Protein AF-A0A7G2CH10-F1 (afdb_monomer_lite)

Secondary structure (DSSP, 8-state):
--HHHHHHHHHHHHHHHHHHHHHHHHHHHHHHH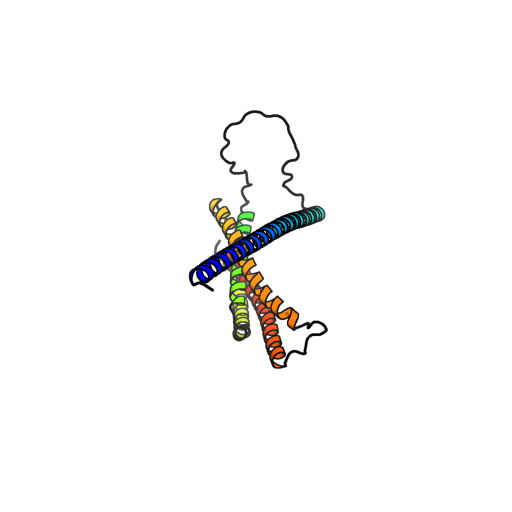HHHHHHHHHHHHHHHHHHHHHHHHHHHHHHHHHHTT---S-----------------------PPPPPHHHHHHHHHHHHHHHHHHHHHHHHHH--TTTHHHHHHHHHHHHHHHHHHHTT--PPPPPPPPHHHHHHHHHHHHHHHHHHHHHHHHHHHHHHHHHHHHS--TTPPPPPHHHHHHHHHHHHHHHHHHHHHHHHHHHHHHHHHHHHHH--

Foldseek 3Di:
DDPVVVVVVVVVVVVVVVVVVVVVVVVVVVVVVVVVVVVVVVVVVVVVVVVVVVVVVVVVVVVVCVVVVNDPPPPPDDDPPPDDDDDDDDDDDPPPDPDDDLVVLQVLVVLLLLLQLLLVLLVVLLPDDLVCLVVLLVVLLVLLVVLLVVLVVFDFDDGDGDDPVSSVVSVVSSVVSNVSSVVSVVVLVVLVVVLVCVVPPDPPDDDDDPVRVVVSVSSVVSNVSSVSSSVSSSSSSVSVVSVVRRVPD

Structure (mmCIF, N/CA/C/O backbone):
data_AF-A0A7G2CH10-F1
#
_entry.id   AF-A0A7G2CH10-F1
#
loop_
_atom_site.group_PDB
_atom_site.id
_atom_site.type_symbol
_atom_site.label_atom_id
_atom_site.label_alt_id
_atom_site.label_comp_id
_atom_site.label_asym_id
_atom_site.label_entity_id
_atom_site.label_seq_id
_atom_site.pdbx_PDB_ins_code
_atom_site.Cartn_x
_atom_site.Cartn_y
_atom_site.Cartn_z
_atom_site.occupancy
_atom_site.B_iso_or_equiv
_atom_site.auth_seq_id
_atom_site.auth_comp_id
_atom_site.auth_asym_id
_atom_site.auth_atom_id
_atom_site.pdbx_PDB_model_num
ATOM 1 N N . MET A 1 1 ? 53.545 14.822 -62.549 1.00 56.66 1 MET A N 1
ATOM 2 C CA . MET A 1 1 ? 52.822 15.841 -61.756 1.00 56.66 1 MET A CA 1
ATOM 3 C C . MET A 1 1 ? 53.816 16.546 -60.854 1.00 56.66 1 MET A C 1
ATOM 5 O O . MET A 1 1 ? 54.602 15.843 -60.222 1.00 56.66 1 MET A O 1
ATOM 9 N N . SER A 1 2 ? 53.825 17.882 -60.833 1.00 77.06 2 SER A N 1
ATOM 10 C CA . SER A 1 2 ? 54.703 18.638 -59.933 1.00 77.06 2 SER A CA 1
ATOM 11 C C . SER A 1 2 ? 54.260 18.452 -58.470 1.00 77.06 2 SER A C 1
ATOM 13 O O . SER A 1 2 ? 53.087 18.160 -58.224 1.00 77.06 2 SER A O 1
ATOM 15 N N . PRO A 1 3 ? 55.171 18.591 -57.492 1.00 79.19 3 PRO A N 1
ATOM 16 C CA . PRO A 1 3 ? 54.826 18.551 -56.069 1.00 79.19 3 PRO A CA 1
ATOM 17 C C . PRO A 1 3 ? 53.741 19.569 -55.686 1.00 79.19 3 PRO A C 1
ATOM 19 O O . PRO A 1 3 ? 52.855 19.249 -54.901 1.00 79.19 3 PRO A O 1
ATOM 22 N N . GLU A 1 4 ? 53.753 20.747 -56.312 1.00 79.81 4 GLU A N 1
ATOM 23 C CA . GLU A 1 4 ? 52.749 21.802 -56.115 1.00 79.81 4 GLU A CA 1
ATOM 24 C C . GLU A 1 4 ? 51.352 21.377 -56.590 1.00 79.81 4 GLU A C 1
ATOM 26 O O . GLU A 1 4 ? 50.368 21.611 -55.895 1.00 79.81 4 GLU A O 1
ATOM 31 N N . ALA A 1 5 ? 51.254 20.668 -57.720 1.00 81.38 5 ALA A N 1
ATOM 32 C CA . ALA A 1 5 ? 49.976 20.153 -58.214 1.00 81.38 5 ALA A CA 1
ATOM 33 C C . ALA A 1 5 ? 49.381 19.069 -57.295 1.00 81.38 5 ALA A C 1
ATOM 35 O O . ALA A 1 5 ? 48.164 18.962 -57.176 1.00 81.38 5 ALA A O 1
ATOM 36 N N . LYS A 1 6 ? 50.232 18.282 -56.621 1.00 83.06 6 LYS A N 1
ATOM 37 C CA . LYS A 1 6 ? 49.787 17.291 -55.627 1.00 83.06 6 LYS A CA 1
ATOM 38 C C . LYS A 1 6 ? 49.305 17.950 -54.334 1.00 83.06 6 LYS A C 1
ATOM 40 O O . LYS A 1 6 ? 48.353 17.461 -53.739 1.00 83.06 6 LYS A O 1
ATOM 45 N N . LEU A 1 7 ? 49.947 19.042 -53.912 1.00 84.44 7 LEU A N 1
ATOM 46 C CA . LEU A 1 7 ? 49.533 19.798 -52.729 1.00 84.44 7 LEU A CA 1
ATOM 47 C C . LEU A 1 7 ? 48.167 20.464 -52.956 1.00 84.44 7 LEU A C 1
ATOM 49 O O . LEU A 1 7 ? 47.277 20.324 -52.127 1.00 84.44 7 LEU A O 1
ATOM 53 N N . ALA A 1 8 ? 47.978 21.087 -54.124 1.00 84.94 8 ALA A N 1
ATOM 54 C CA . ALA A 1 8 ? 46.711 21.706 -54.505 1.00 84.94 8 ALA A CA 1
ATOM 55 C C . ALA A 1 8 ? 45.560 20.686 -54.607 1.00 84.94 8 ALA A C 1
ATOM 57 O O . ALA A 1 8 ? 44.456 20.962 -54.147 1.00 84.94 8 ALA A O 1
ATOM 58 N N . GLN A 1 9 ? 45.816 19.485 -55.146 1.00 83.44 9 GLN A N 1
ATOM 59 C CA . GLN A 1 9 ? 44.820 18.403 -55.156 1.00 83.44 9 GLN A CA 1
ATOM 60 C C . GLN A 1 9 ? 44.454 17.932 -53.745 1.00 83.44 9 GLN A C 1
ATOM 62 O O . GLN A 1 9 ? 43.279 17.724 -53.462 1.00 83.44 9 GLN A O 1
ATOM 67 N N . LEU A 1 10 ? 45.439 17.795 -52.852 1.00 86.31 10 LEU A N 1
ATOM 68 C CA . LEU A 1 10 ? 45.193 17.376 -51.473 1.00 86.31 10 LEU A CA 1
ATOM 69 C C . LEU A 1 10 ? 44.378 18.425 -50.699 1.00 86.31 10 LEU A C 1
ATOM 71 O O . LEU A 1 10 ? 43.488 18.072 -49.931 1.00 86.31 10 LEU A O 1
ATOM 75 N N . GLU A 1 11 ? 44.658 19.714 -50.904 1.00 87.25 11 GLU A N 1
ATOM 76 C CA . GLU A 1 11 ? 43.888 20.810 -50.307 1.00 87.25 11 GLU A CA 1
ATOM 77 C C . GLU A 1 11 ? 42.445 20.842 -50.826 1.00 87.25 11 GLU A C 1
ATOM 79 O O . GLU A 1 11 ? 41.513 21.006 -50.036 1.00 87.25 11 GLU A O 1
ATOM 84 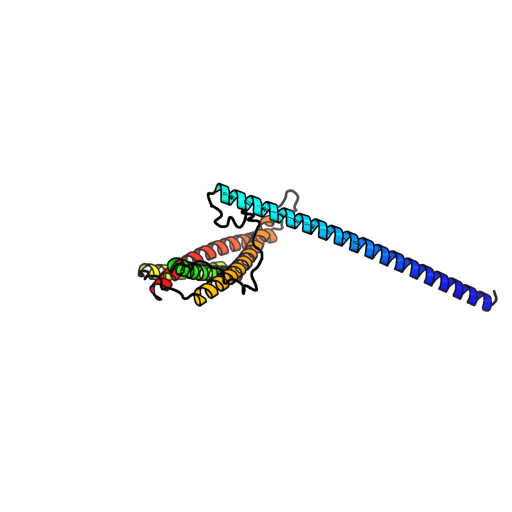N N . GLU A 1 12 ? 42.241 20.617 -52.126 1.00 85.25 12 GLU A N 1
ATOM 85 C CA . GLU A 1 12 ? 40.910 20.548 -52.732 1.00 85.25 12 GLU A CA 1
ATOM 86 C C . GLU A 1 12 ? 40.107 19.332 -52.230 1.00 85.25 12 GLU A C 1
ATOM 88 O O . GLU A 1 12 ? 38.927 19.457 -51.893 1.00 85.25 12 GLU A O 1
ATOM 93 N N . GLU A 1 13 ? 40.737 18.160 -52.108 1.00 83.62 13 GLU A N 1
ATOM 94 C CA . GLU A 1 13 ? 40.111 16.964 -51.527 1.00 83.62 13 GLU A CA 1
ATOM 95 C C . GLU A 1 13 ? 39.733 17.174 -50.056 1.00 83.62 13 GLU A C 1
ATOM 97 O O . GLU A 1 13 ? 38.642 16.783 -49.633 1.00 83.62 13 GLU A O 1
ATOM 102 N N . ASN A 1 14 ? 40.585 17.849 -49.283 1.00 87.88 14 ASN A N 1
ATOM 103 C CA . ASN A 1 14 ? 40.332 18.123 -47.870 1.00 87.88 14 ASN A CA 1
ATOM 104 C C . ASN A 1 14 ? 39.194 19.145 -47.678 1.00 87.88 14 ASN A C 1
ATOM 106 O O . ASN A 1 14 ? 38.345 18.982 -46.800 1.00 87.88 14 ASN A O 1
ATOM 110 N N . GLN A 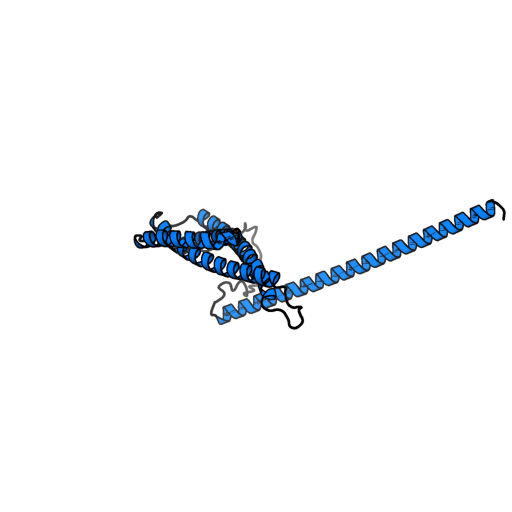1 15 ? 39.103 20.158 -48.549 1.00 87.44 15 GLN A N 1
ATOM 111 C CA . GLN A 1 15 ? 37.972 21.094 -48.563 1.00 87.44 15 GLN A CA 1
ATOM 112 C C . GLN A 1 15 ? 36.652 20.393 -48.905 1.00 87.44 15 GLN A C 1
ATOM 114 O O . GLN A 1 15 ? 35.648 20.616 -48.226 1.00 87.44 15 GLN A O 1
ATOM 119 N N . ARG A 1 16 ? 36.653 19.490 -49.894 1.00 87.38 16 ARG A N 1
ATOM 120 C CA . ARG A 1 16 ? 35.466 18.691 -50.242 1.00 87.38 16 ARG A CA 1
ATOM 121 C C . ARG A 1 16 ? 35.056 17.748 -49.109 1.00 87.38 16 ARG A C 1
ATOM 123 O O . ARG A 1 16 ? 33.865 17.612 -48.836 1.00 87.38 16 ARG A O 1
ATOM 130 N N . ALA A 1 17 ? 36.016 17.133 -48.416 1.00 86.94 17 ALA A N 1
ATOM 131 C CA . ALA A 1 17 ? 35.741 16.277 -47.262 1.00 86.94 17 ALA A CA 1
ATOM 132 C C . ALA A 1 17 ? 35.115 17.063 -46.095 1.00 86.94 17 ALA A C 1
ATOM 134 O O . ALA A 1 17 ? 34.132 16.613 -45.505 1.00 86.94 17 ALA A O 1
ATOM 135 N N . LEU A 1 18 ? 35.626 18.264 -45.804 1.00 88.31 18 LEU A N 1
ATOM 136 C CA . LEU A 1 18 ? 35.064 19.158 -44.788 1.00 88.31 18 LEU A CA 1
ATOM 137 C C . LEU A 1 18 ? 33.653 19.643 -45.147 1.00 88.31 18 LEU A C 1
ATOM 139 O O . LEU A 1 18 ? 32.783 19.692 -44.277 1.00 88.31 18 LEU A O 1
ATOM 143 N N . GLU A 1 19 ? 33.397 19.972 -46.416 1.00 88.31 19 GLU A N 1
ATOM 144 C CA . GLU A 1 19 ? 32.066 20.384 -46.873 1.00 88.31 19 GLU A CA 1
ATOM 145 C C . GLU A 1 19 ? 31.047 19.239 -46.762 1.00 88.31 19 GLU A C 1
ATOM 147 O O . GLU A 1 19 ? 29.930 19.447 -46.282 1.00 88.31 19 GLU A O 1
ATOM 152 N N . MET A 1 20 ? 31.441 18.015 -47.128 1.00 85.12 20 MET A N 1
ATOM 153 C CA . MET A 1 20 ? 30.599 16.823 -46.982 1.00 85.12 20 MET A CA 1
ATOM 154 C C . MET A 1 20 ? 30.312 16.499 -45.512 1.00 85.12 20 MET A C 1
ATOM 156 O O . MET A 1 20 ? 29.163 16.231 -45.163 1.00 85.12 20 MET A O 1
ATOM 160 N N . ALA A 1 21 ? 31.314 16.596 -44.633 1.00 88.38 21 ALA A N 1
ATOM 161 C CA . ALA A 1 21 ? 31.130 16.402 -43.195 1.00 88.38 21 ALA A CA 1
ATOM 162 C C . ALA A 1 21 ? 30.182 17.450 -42.590 1.00 88.38 21 ALA A C 1
ATOM 164 O O . ALA A 1 21 ? 29.324 17.121 -41.771 1.00 88.38 21 ALA A O 1
ATOM 165 N N . ARG A 1 22 ? 30.285 18.709 -43.034 1.00 89.69 22 ARG A N 1
ATOM 166 C CA . ARG A 1 22 ? 29.392 19.786 -42.590 1.00 89.69 22 ARG A CA 1
ATOM 167 C C . ARG A 1 22 ? 27.952 19.567 -43.054 1.00 89.69 22 ARG A C 1
ATOM 169 O O . ARG A 1 22 ? 27.038 19.756 -42.258 1.00 89.69 22 ARG A O 1
ATOM 176 N N . ARG A 1 23 ? 27.746 19.133 -44.303 1.00 87.62 23 ARG A N 1
ATOM 177 C CA . ARG A 1 23 ? 26.409 18.784 -44.815 1.00 87.62 23 ARG A CA 1
ATOM 178 C C . ARG A 1 23 ? 25.799 17.599 -44.077 1.00 87.62 23 ARG A C 1
ATOM 180 O O . ARG A 1 23 ? 24.603 17.617 -43.812 1.00 87.62 23 ARG A O 1
ATOM 187 N N . GLN A 1 24 ? 26.604 16.597 -43.726 1.00 84.94 24 GLN A N 1
ATOM 188 C CA . GLN A 1 24 ? 26.116 15.446 -42.970 1.00 84.94 24 GLN A CA 1
ATOM 189 C C . GLN A 1 24 ? 25.647 15.857 -41.569 1.00 84.94 24 GLN A C 1
ATOM 191 O O . GLN A 1 24 ? 24.540 15.507 -41.176 1.00 84.94 24 GLN A O 1
ATOM 196 N N . LEU A 1 25 ? 26.431 16.675 -40.859 1.00 90.06 25 LEU A N 1
ATOM 197 C CA . LEU A 1 25 ? 26.040 17.196 -39.545 1.00 90.06 25 LEU A CA 1
ATOM 198 C C . LEU A 1 25 ? 24.756 18.034 -39.600 1.00 90.06 25 LEU A C 1
ATOM 200 O O . LEU A 1 25 ? 23.918 17.926 -38.710 1.00 90.06 25 LEU A O 1
ATOM 204 N N . GLU A 1 26 ? 24.581 18.848 -40.643 1.00 89.75 26 GLU A N 1
ATOM 205 C CA . GLU A 1 26 ? 23.372 19.660 -40.817 1.00 89.75 26 GLU A CA 1
ATOM 206 C C . GLU A 1 26 ? 22.125 18.797 -41.077 1.00 89.75 26 GLU A C 1
ATOM 208 O O . GLU A 1 26 ? 21.046 19.090 -40.557 1.00 89.75 26 GLU A O 1
ATOM 213 N N . LEU A 1 27 ? 22.264 17.705 -41.837 1.00 89.19 27 LEU A N 1
ATOM 214 C CA . LEU A 1 27 ? 21.183 16.740 -42.054 1.00 89.19 27 LEU A CA 1
ATOM 215 C C . LEU A 1 27 ? 20.828 15.987 -40.770 1.00 89.19 27 LEU A C 1
ATOM 217 O O . LEU A 1 27 ? 19.644 15.856 -40.458 1.00 89.19 27 LEU A O 1
ATOM 221 N N . ASP A 1 28 ? 21.828 15.553 -40.007 1.00 83.88 28 ASP A N 1
ATOM 222 C CA . ASP A 1 28 ? 21.618 14.849 -38.742 1.00 83.88 28 ASP A CA 1
ATOM 223 C C . ASP A 1 28 ? 20.953 15.770 -37.701 1.00 83.88 28 ASP A C 1
ATOM 225 O O . ASP A 1 28 ? 20.018 15.364 -37.010 1.00 83.88 28 ASP A O 1
ATOM 229 N N . GLU A 1 29 ? 21.359 17.044 -37.630 1.00 89.62 29 GLU A N 1
ATOM 230 C CA . GLU A 1 29 ? 20.724 18.034 -36.752 1.00 89.62 29 GLU A CA 1
ATOM 231 C C . GLU A 1 29 ? 19.270 18.311 -37.166 1.00 89.62 29 GLU A C 1
ATOM 233 O O . GLU A 1 29 ? 18.393 18.455 -36.311 1.00 89.62 29 GLU A O 1
ATOM 238 N N . LYS A 1 30 ? 18.989 18.350 -38.474 1.00 91.00 30 LYS A N 1
ATOM 239 C CA . LYS A 1 30 ? 17.630 18.535 -38.992 1.00 91.00 30 LYS A CA 1
ATOM 240 C C . LYS A 1 30 ? 16.729 17.339 -38.675 1.00 91.00 30 LYS A C 1
ATOM 242 O O . LYS A 1 30 ? 15.603 17.547 -38.231 1.00 91.00 30 LYS A O 1
ATOM 247 N N . MET A 1 31 ? 17.237 16.117 -38.833 1.00 85.94 31 MET A N 1
ATOM 248 C CA . MET A 1 31 ? 16.522 14.891 -38.462 1.00 85.94 31 MET A CA 1
ATOM 249 C C . MET A 1 31 ? 16.220 14.847 -36.963 1.00 85.94 31 MET A C 1
ATOM 251 O O . MET A 1 31 ? 15.105 14.506 -36.574 1.00 85.94 31 MET A O 1
ATOM 255 N N . ARG A 1 32 ? 17.176 15.262 -36.120 1.00 87.81 32 ARG A N 1
ATOM 256 C CA . ARG A 1 32 ? 16.978 15.303 -34.667 1.00 87.81 32 ARG A CA 1
ATOM 257 C C . ARG A 1 32 ? 15.888 16.296 -34.259 1.00 87.81 32 ARG A C 1
ATOM 259 O O . ARG A 1 32 ? 15.060 15.973 -33.417 1.00 87.81 32 ARG A O 1
ATOM 266 N N . LYS A 1 33 ? 15.857 17.482 -34.877 1.00 89.69 33 LYS A N 1
ATOM 267 C CA . LYS A 1 33 ? 14.812 18.491 -34.624 1.00 89.69 33 LYS A CA 1
ATOM 268 C C . LYS A 1 33 ? 13.429 18.008 -35.061 1.00 89.69 33 LYS A C 1
ATOM 270 O O . LYS A 1 33 ? 12.467 18.181 -34.324 1.00 89.69 33 LYS A O 1
ATOM 275 N N . GLU A 1 34 ? 13.333 17.370 -36.225 1.00 86.75 34 GLU A N 1
ATOM 276 C CA . GLU A 1 34 ? 12.065 16.817 -36.718 1.00 86.75 34 GLU A CA 1
ATOM 277 C C . GLU A 1 34 ? 11.541 15.681 -35.816 1.00 86.75 34 GLU A C 1
ATOM 279 O O . GLU A 1 34 ? 10.336 15.564 -35.580 1.00 86.75 34 GLU A O 1
ATOM 284 N N . GLU A 1 35 ? 12.439 14.865 -35.258 1.00 84.31 35 GLU A N 1
ATOM 285 C CA . GLU A 1 35 ? 12.089 13.825 -34.289 1.00 84.31 35 GLU A CA 1
ATOM 286 C C . GLU A 1 35 ? 11.632 14.410 -32.941 1.00 84.31 35 GLU A C 1
ATOM 288 O O . GLU A 1 35 ? 10.594 13.989 -32.423 1.00 84.31 35 GLU A O 1
ATOM 293 N N . GLU A 1 36 ? 12.335 15.424 -32.422 1.00 85.25 36 GLU A N 1
ATOM 294 C CA . GLU A 1 36 ? 11.962 16.153 -31.200 1.00 85.25 36 GLU A CA 1
ATOM 295 C C . GLU A 1 36 ? 10.561 16.795 -31.336 1.00 85.25 36 GLU A C 1
ATOM 297 O O . GLU A 1 36 ? 9.706 16.610 -30.466 1.00 85.25 36 GLU A O 1
ATOM 302 N N . GLU A 1 37 ? 10.263 17.461 -32.459 1.00 88.00 37 GLU A N 1
ATOM 303 C CA . GLU A 1 37 ? 8.941 18.058 -32.727 1.00 88.00 37 GLU A CA 1
ATOM 304 C C . GLU A 1 37 ? 7.826 17.001 -32.805 1.00 88.00 37 GLU A C 1
ATOM 306 O O . GLU A 1 37 ? 6.716 17.183 -32.285 1.00 88.00 37 GLU A O 1
ATOM 311 N N . LYS A 1 38 ? 8.110 15.855 -33.430 1.00 87.19 38 LYS A N 1
ATOM 312 C CA . LYS A 1 38 ? 7.156 14.745 -33.533 1.00 87.19 38 LYS A CA 1
ATOM 313 C C . LYS A 1 38 ? 6.878 14.109 -32.172 1.00 87.19 38 LYS A C 1
ATOM 315 O O . LYS A 1 38 ? 5.738 13.706 -31.910 1.00 87.19 38 LYS A O 1
ATOM 320 N N . GLU A 1 39 ? 7.885 14.016 -31.308 1.00 86.38 39 GLU A N 1
ATOM 321 C CA . GLU A 1 39 ? 7.725 13.520 -29.944 1.00 86.38 39 GLU A CA 1
ATOM 322 C C . GLU A 1 39 ? 6.929 14.505 -29.076 1.00 86.38 39 GLU A C 1
ATOM 324 O O . GLU A 1 39 ? 6.010 14.088 -28.368 1.00 86.38 39 GLU A O 1
ATOM 329 N N . GLU A 1 40 ? 7.185 15.812 -29.182 1.00 87.06 40 GLU A N 1
ATOM 330 C CA . GLU A 1 40 ? 6.400 16.834 -28.479 1.00 87.06 40 GLU A CA 1
ATOM 331 C C . GLU A 1 40 ? 4.925 16.810 -28.887 1.00 87.06 40 GLU A C 1
ATOM 333 O O . GLU A 1 40 ? 4.042 16.831 -28.023 1.00 87.06 40 GLU A O 1
ATOM 338 N N . MET A 1 41 ? 4.635 16.672 -30.183 1.00 82.50 41 MET A N 1
ATOM 339 C CA . MET A 1 41 ? 3.262 16.523 -30.668 1.00 82.50 41 MET A CA 1
ATOM 340 C C . MET A 1 41 ? 2.596 15.264 -30.104 1.00 82.50 41 MET A C 1
ATOM 342 O O . MET A 1 41 ? 1.447 15.324 -29.659 1.00 82.50 41 MET A O 1
ATOM 346 N N . ARG A 1 42 ? 3.307 14.127 -30.051 1.00 85.19 42 ARG A N 1
ATOM 347 C CA . ARG A 1 42 ? 2.793 12.901 -29.413 1.00 85.19 42 ARG A CA 1
ATOM 348 C C . ARG A 1 42 ? 2.493 13.115 -27.933 1.00 85.19 42 ARG A C 1
ATOM 350 O O . ARG A 1 42 ? 1.398 12.764 -27.499 1.00 85.19 42 ARG A O 1
ATOM 357 N N . ARG A 1 43 ? 3.403 13.751 -27.187 1.00 84.94 43 ARG A N 1
ATOM 358 C CA . ARG A 1 43 ? 3.207 14.067 -25.762 1.00 84.94 43 ARG A CA 1
ATOM 359 C C . ARG A 1 43 ? 1.997 14.972 -25.538 1.00 84.94 43 ARG A C 1
ATOM 361 O O . ARG A 1 43 ? 1.233 14.744 -24.605 1.00 84.94 43 ARG A O 1
ATOM 368 N N . GLN A 1 44 ? 1.777 15.972 -26.392 1.00 85.50 44 GLN A N 1
ATOM 369 C CA . GLN A 1 44 ? 0.596 16.839 -26.303 1.00 85.50 44 GLN A CA 1
ATOM 370 C C . GLN A 1 44 ? -0.704 16.072 -26.579 1.00 85.50 44 GLN A C 1
ATOM 372 O O . GLN A 1 44 ? -1.674 16.220 -25.831 1.00 85.50 44 GLN A O 1
ATOM 377 N N . TYR A 1 45 ? -0.732 15.222 -27.609 1.00 83.81 45 TYR A N 1
ATOM 378 C CA . TYR A 1 45 ? -1.896 14.382 -27.903 1.00 83.81 45 TYR A CA 1
ATOM 379 C C . TYR A 1 45 ? -2.197 13.396 -26.772 1.00 83.81 45 TYR A C 1
ATOM 381 O O . TYR A 1 45 ? -3.356 13.255 -26.377 1.00 83.81 45 TYR A O 1
ATOM 389 N N . GLU A 1 46 ? -1.167 12.763 -26.215 1.00 81.44 46 GLU A N 1
ATOM 390 C CA . GLU A 1 46 ? -1.291 11.867 -25.069 1.00 81.44 46 GLU A CA 1
ATOM 391 C C . GLU A 1 46 ? -1.794 12.614 -23.825 1.00 81.44 46 GLU A C 1
ATOM 393 O O . GLU A 1 46 ? -2.718 12.149 -23.160 1.00 81.44 46 GLU A O 1
ATOM 398 N N . ALA A 1 47 ? -1.296 13.827 -23.562 1.00 82.00 47 ALA A N 1
ATOM 399 C CA . ALA A 1 47 ? -1.778 14.666 -22.466 1.00 82.00 47 ALA A CA 1
ATOM 400 C C . ALA A 1 47 ? -3.257 15.061 -22.633 1.00 82.00 47 ALA A C 1
ATOM 402 O O . ALA A 1 47 ? -4.019 15.035 -21.663 1.00 82.00 47 ALA A O 1
ATOM 403 N N . ILE A 1 48 ? -3.696 15.390 -23.854 1.00 83.50 48 ILE A N 1
ATOM 404 C CA . ILE A 1 48 ? -5.105 15.693 -24.150 1.00 83.50 48 ILE A CA 1
ATOM 405 C C . ILE A 1 48 ? -5.978 14.446 -23.967 1.00 83.50 48 ILE A C 1
ATOM 407 O O . ILE A 1 48 ? -7.066 14.543 -23.393 1.00 83.50 48 ILE A O 1
ATOM 411 N N . LEU A 1 49 ? -5.521 13.279 -24.428 1.00 77.88 49 LEU A N 1
ATOM 412 C CA . LEU A 1 49 ? -6.224 12.007 -24.240 1.00 77.88 49 LEU A CA 1
ATOM 413 C C . LEU A 1 49 ? -6.336 11.647 -22.756 1.00 77.88 49 LEU A C 1
ATOM 415 O O . LEU A 1 49 ? -7.432 11.337 -22.296 1.00 77.88 49 LEU A O 1
ATOM 419 N N . ALA A 1 50 ? -5.257 11.793 -21.987 1.00 81.69 50 ALA A N 1
ATOM 420 C CA . ALA A 1 50 ? -5.254 11.567 -20.546 1.00 81.69 50 ALA A CA 1
ATOM 421 C C . ALA A 1 50 ? -6.202 12.529 -19.806 1.00 81.69 50 ALA A C 1
ATOM 423 O O . ALA A 1 50 ? -6.942 12.114 -18.915 1.00 81.69 50 ALA A O 1
ATOM 424 N N . GLN A 1 51 ? -6.246 13.810 -20.192 1.00 73.50 51 GLN A N 1
ATOM 425 C CA . GLN A 1 51 ? -7.212 14.764 -19.632 1.00 73.50 51 GLN A CA 1
ATOM 426 C C . GLN A 1 51 ? -8.661 14.403 -19.977 1.00 73.50 51 GLN A C 1
ATOM 428 O O . GLN A 1 51 ? -9.540 14.539 -19.126 1.00 73.50 51 GLN A O 1
ATOM 433 N N . LYS A 1 52 ? -8.930 13.955 -21.210 1.00 74.81 52 LYS A N 1
ATOM 434 C CA . LYS A 1 52 ? -10.267 13.498 -21.615 1.00 74.81 52 LYS A CA 1
ATOM 435 C C . LYS A 1 52 ? -10.680 12.236 -20.857 1.00 74.81 52 LYS A C 1
ATOM 437 O O . LYS A 1 52 ? -11.804 12.198 -20.369 1.00 74.81 52 LYS A O 1
ATOM 442 N N . ALA A 1 53 ? -9.775 11.274 -20.685 1.00 68.50 53 ALA A N 1
ATOM 443 C CA . ALA A 1 53 ? -10.021 10.064 -19.902 1.00 68.50 53 ALA A CA 1
ATOM 444 C C . ALA A 1 53 ? -10.385 10.397 -18.444 1.00 68.50 53 ALA A C 1
ATOM 446 O O . ALA A 1 53 ? -11.417 9.945 -17.958 1.00 68.50 53 ALA A O 1
ATOM 447 N N . ARG A 1 54 ? -9.631 11.298 -17.791 1.00 68.81 54 ARG A N 1
ATOM 448 C CA . ARG A 1 54 ? -9.945 11.773 -16.427 1.00 68.81 54 ARG A CA 1
ATOM 449 C C . ARG A 1 54 ? -11.320 12.442 -16.322 1.00 68.81 54 ARG A C 1
ATOM 451 O O . ARG A 1 54 ? -11.993 12.295 -15.309 1.00 68.81 54 ARG A O 1
ATOM 458 N N . LYS A 1 55 ? -11.747 13.186 -17.351 1.00 65.81 55 LYS A N 1
ATOM 459 C CA . LYS A 1 55 ? -13.076 13.823 -17.379 1.00 65.81 55 LYS A CA 1
ATOM 460 C C . LYS A 1 55 ? -14.205 12.800 -17.499 1.00 65.81 55 LYS A C 1
ATOM 462 O O . LYS A 1 55 ? -15.212 12.951 -16.814 1.00 65.81 55 LYS A O 1
ATOM 467 N N . VAL A 1 56 ? -14.037 11.782 -18.345 1.00 63.19 56 VAL A N 1
ATOM 468 C CA . VAL A 1 56 ? -15.020 10.697 -18.493 1.00 63.19 56 VAL A CA 1
ATOM 469 C C . VAL A 1 56 ? -15.149 9.929 -17.182 1.00 63.19 56 VAL A C 1
ATOM 471 O O . VAL A 1 56 ? -16.257 9.781 -16.684 1.00 63.19 56 VAL A O 1
ATOM 474 N N . GLU A 1 57 ? -14.027 9.574 -16.556 1.00 64.56 57 GLU A N 1
ATOM 475 C CA . GLU A 1 57 ? -14.019 8.898 -15.257 1.00 64.56 57 GLU A CA 1
ATOM 476 C C . GLU A 1 57 ? -14.711 9.741 -14.172 1.00 64.56 57 GLU A C 1
ATOM 478 O O . GLU A 1 57 ? -15.559 9.236 -13.442 1.00 64.56 57 GLU A O 1
ATOM 483 N N . SER A 1 58 ? -14.450 11.054 -14.117 1.00 65.56 58 SER A N 1
ATOM 484 C CA . SER A 1 58 ? -15.137 11.939 -13.167 1.00 65.56 58 SER A CA 1
ATOM 485 C C . SER A 1 58 ? -16.647 12.041 -13.413 1.00 65.56 58 SER A C 1
ATOM 487 O O . SER A 1 58 ? -17.412 12.060 -12.453 1.00 65.56 58 SER A O 1
ATOM 489 N N . ALA A 1 59 ? -17.081 12.061 -14.677 1.00 68.00 59 ALA A N 1
ATOM 490 C CA . ALA A 1 59 ? -18.493 12.155 -15.037 1.00 68.00 59 ALA A CA 1
ATOM 491 C C . ALA A 1 59 ? -19.241 10.840 -14.765 1.00 68.00 59 ALA A C 1
ATOM 493 O O . ALA A 1 59 ? -20.365 10.865 -14.272 1.00 68.00 59 ALA A O 1
ATOM 494 N N . GLU A 1 60 ? -18.611 9.693 -15.026 1.00 72.75 60 GLU A N 1
ATOM 495 C CA . GLU A 1 60 ? -19.171 8.376 -14.706 1.00 72.75 60 GLU A CA 1
ATOM 496 C C . GLU A 1 60 ? -19.285 8.161 -13.194 1.00 72.75 60 GLU A C 1
ATOM 498 O O . GLU A 1 60 ? -20.269 7.592 -12.715 1.00 72.75 60 GLU A O 1
ATOM 503 N N . ILE A 1 61 ? -18.304 8.641 -12.426 1.00 70.62 61 ILE A N 1
ATOM 504 C CA . ILE A 1 61 ? -18.348 8.632 -10.962 1.00 70.62 61 ILE A CA 1
ATOM 505 C C . ILE A 1 61 ? -19.480 9.541 -10.458 1.00 70.62 61 ILE A C 1
ATOM 507 O O . ILE A 1 61 ? -20.266 9.123 -9.608 1.00 70.62 61 ILE A O 1
ATOM 511 N N . GLU A 1 62 ? -19.622 10.750 -11.009 1.00 70.06 62 GLU A N 1
ATOM 512 C CA . GLU A 1 62 ? -20.705 11.681 -10.665 1.00 70.06 62 GLU A CA 1
ATOM 513 C C . GLU A 1 62 ? -22.094 11.103 -10.989 1.00 70.06 62 GLU A C 1
ATOM 515 O O . GLU A 1 62 ? -23.027 11.212 -10.190 1.00 70.06 62 GLU A O 1
ATOM 520 N N . GLU A 1 63 ? -22.234 10.423 -12.130 1.00 74.06 63 GLU A N 1
ATOM 521 C CA . GLU A 1 63 ? -23.477 9.759 -12.524 1.00 74.06 63 GLU A CA 1
ATOM 522 C C . GLU A 1 63 ? -23.822 8.588 -11.593 1.00 74.06 63 GLU A C 1
ATOM 524 O O . GLU A 1 63 ? -24.988 8.432 -11.220 1.00 74.06 63 GLU A O 1
ATOM 529 N N . LYS A 1 64 ? -22.829 7.791 -11.173 1.00 76.12 64 LYS A N 1
ATOM 530 C CA . LYS A 1 64 ? -23.023 6.715 -10.186 1.00 76.12 64 LYS A CA 1
ATOM 531 C C . LYS A 1 64 ? -23.485 7.268 -8.840 1.00 76.12 64 LYS A C 1
ATOM 533 O O . LYS A 1 64 ? -24.505 6.812 -8.332 1.00 76.12 64 LYS A O 1
ATOM 538 N N . PHE A 1 65 ? -22.837 8.316 -8.328 1.00 72.19 65 PHE A N 1
ATOM 539 C CA . PHE A 1 65 ? -23.262 8.972 -7.086 1.00 72.19 65 PHE A CA 1
ATOM 540 C C . PHE A 1 65 ? -24.682 9.546 -7.182 1.00 72.19 65 PHE A C 1
ATOM 542 O O . PHE A 1 65 ? -25.484 9.370 -6.264 1.00 72.19 65 PHE A O 1
ATOM 549 N N . ARG A 1 66 ? -25.043 10.161 -8.317 1.00 72.88 66 ARG A N 1
ATOM 550 C CA . ARG A 1 66 ? -26.407 10.658 -8.548 1.00 72.88 66 ARG A CA 1
ATOM 551 C C . ARG A 1 66 ? -27.439 9.521 -8.610 1.00 72.88 66 ARG A C 1
ATOM 553 O O . ARG A 1 66 ? -28.536 9.685 -8.080 1.00 72.88 66 ARG A O 1
ATOM 560 N N . LYS A 1 67 ? -27.114 8.381 -9.238 1.00 76.81 67 LYS A N 1
ATOM 561 C CA . LYS A 1 67 ? -27.992 7.192 -9.311 1.00 76.81 67 LYS A CA 1
ATOM 562 C C . LYS A 1 67 ? -28.178 6.510 -7.956 1.00 76.81 67 LYS A C 1
ATOM 564 O O . LYS A 1 67 ? -29.268 6.025 -7.676 1.00 76.81 67 LYS A O 1
ATOM 569 N N . GLU A 1 68 ? -27.149 6.510 -7.118 1.00 77.06 68 GLU A N 1
ATOM 570 C CA . GLU A 1 68 ? -27.172 5.936 -5.766 1.00 77.06 68 GLU A CA 1
ATOM 571 C C . GLU A 1 68 ? -27.802 6.876 -4.719 1.00 77.06 68 GLU A C 1
ATOM 573 O O . GLU A 1 68 ? -27.828 6.568 -3.531 1.00 77.06 68 GLU A O 1
ATOM 578 N N . GLY A 1 69 ? -28.357 8.016 -5.149 1.00 55.66 69 GLY A N 1
ATOM 579 C CA . GLY A 1 69 ? -29.079 8.943 -4.277 1.00 55.66 69 GLY A CA 1
ATOM 580 C C . GLY A 1 69 ? -28.177 9.836 -3.422 1.00 55.66 69 GLY A C 1
ATOM 581 O O . GLY A 1 69 ? -28.679 10.534 -2.539 1.00 55.66 69 GLY A O 1
ATOM 582 N N . ALA A 1 70 ? -26.867 9.867 -3.687 1.00 59.72 70 ALA A N 1
ATOM 583 C CA . ALA A 1 70 ? -25.967 10.815 -3.052 1.00 59.72 70 ALA A CA 1
ATOM 584 C C . ALA A 1 70 ? -26.226 12.219 -3.624 1.00 59.72 70 ALA A C 1
ATOM 586 O O . ALA A 1 70 ? -25.848 12.549 -4.750 1.00 59.72 70 ALA A O 1
ATOM 587 N N . VAL A 1 71 ? -26.890 13.068 -2.838 1.00 56.78 71 VAL A N 1
ATOM 588 C CA . VAL A 1 71 ? -26.946 14.507 -3.109 1.00 56.78 71 VAL A CA 1
ATOM 589 C C . VAL A 1 71 ? -25.540 15.056 -2.887 1.00 56.78 71 VAL A C 1
ATOM 591 O O . VAL A 1 71 ? -25.044 15.074 -1.761 1.00 56.78 71 VAL A O 1
ATOM 594 N N . LEU A 1 72 ? -24.886 15.494 -3.965 1.00 54.78 72 LEU A N 1
ATOM 595 C CA . LEU A 1 72 ? -23.629 16.235 -3.903 1.00 54.78 72 LEU A CA 1
ATOM 596 C C . LEU A 1 72 ? -23.851 17.504 -3.071 1.00 54.78 72 LEU A C 1
ATOM 598 O O . LEU A 1 72 ? -24.309 18.524 -3.573 1.00 54.78 72 LEU A O 1
ATOM 602 N N . LEU A 1 73 ? -23.489 17.457 -1.788 1.00 53.16 73 LEU A N 1
ATOM 603 C CA . LEU A 1 73 ? -23.553 18.581 -0.840 1.00 53.16 73 LEU A CA 1
ATOM 604 C C . LEU A 1 73 ? -22.597 19.744 -1.183 1.00 53.16 73 LEU A C 1
ATOM 606 O O . LEU A 1 73 ? -22.438 20.673 -0.398 1.00 53.16 73 LEU A O 1
ATOM 610 N N . ASN A 1 74 ? -21.999 19.722 -2.373 1.00 49.66 74 ASN A N 1
ATOM 611 C CA . ASN A 1 74 ? -21.247 20.818 -2.959 1.00 49.66 74 ASN A CA 1
ATOM 612 C C . ASN A 1 74 ? -21.797 21.148 -4.354 1.00 49.66 74 ASN A C 1
ATOM 614 O O . ASN A 1 74 ? -21.091 21.042 -5.355 1.00 49.66 74 ASN A O 1
ATOM 618 N N . GLU A 1 75 ? -23.032 21.650 -4.422 1.00 48.06 75 GLU A N 1
ATOM 619 C CA . GLU A 1 75 ? -23.436 22.570 -5.495 1.00 48.06 75 GLU A CA 1
ATOM 620 C C . GLU A 1 75 ? -22.700 23.912 -5.311 1.00 48.06 75 GLU A C 1
ATOM 622 O O . GLU A 1 75 ? -23.269 24.960 -5.000 1.00 48.06 75 GLU A O 1
ATOM 627 N N . GLY A 1 76 ? -21.376 23.882 -5.451 1.00 48.88 76 GLY A N 1
ATOM 628 C CA . GLY A 1 76 ? -20.564 25.081 -5.524 1.00 48.88 76 GLY A CA 1
ATOM 629 C C . GLY A 1 76 ? -20.816 25.792 -6.850 1.00 48.88 76 GLY A C 1
ATOM 630 O O . GLY A 1 76 ? -20.292 25.386 -7.879 1.00 48.88 76 GLY A O 1
ATOM 631 N N . ASN A 1 77 ? -21.546 26.906 -6.789 1.00 49.47 77 ASN A N 1
ATOM 632 C CA . ASN A 1 77 ? -21.610 27.975 -7.792 1.00 49.47 77 ASN A CA 1
ATOM 633 C C . ASN A 1 77 ? -22.345 27.700 -9.115 1.00 49.47 77 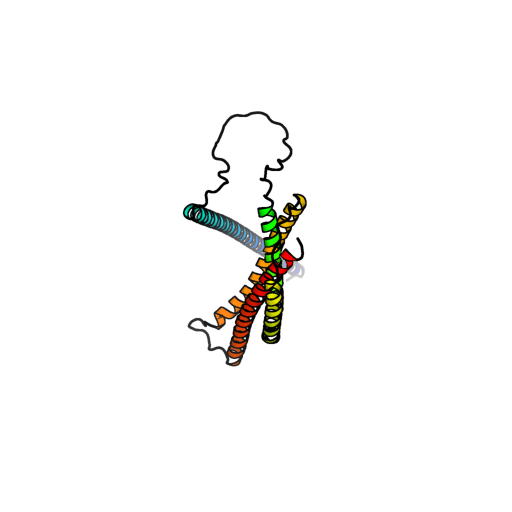ASN A C 1
ATOM 635 O O . ASN A 1 77 ? -21.743 27.558 -10.176 1.00 49.47 77 ASN A O 1
ATOM 639 N N . SER A 1 78 ? -23.660 27.914 -9.098 1.00 44.34 78 SER A N 1
ATOM 640 C CA . SER A 1 78 ? -24.380 28.442 -10.267 1.00 44.34 78 SER A CA 1
ATOM 641 C C . SER A 1 78 ? -25.408 29.516 -9.884 1.00 44.34 78 SER A C 1
ATOM 643 O O . SER A 1 78 ? -26.537 29.548 -10.360 1.00 44.34 78 SER A O 1
ATOM 645 N N . LYS A 1 79 ? -25.004 30.481 -9.048 1.00 44.34 79 LYS A N 1
ATOM 646 C CA . LYS A 1 79 ? -25.659 31.798 -9.008 1.00 44.34 79 LYS A CA 1
ATOM 647 C C . LYS A 1 79 ? -24.647 32.878 -9.347 1.00 44.34 79 LYS A C 1
ATOM 649 O O . LYS A 1 79 ? -23.936 33.407 -8.501 1.00 44.34 79 LYS A O 1
ATOM 654 N N . PHE A 1 80 ? -24.605 33.187 -10.636 1.00 42.19 80 PHE A N 1
ATOM 655 C CA . PHE A 1 80 ? -23.942 34.344 -11.214 1.00 42.19 80 PHE A CA 1
ATOM 656 C C . PHE A 1 80 ? -24.671 35.622 -10.746 1.00 42.19 80 PHE A C 1
ATOM 658 O O . PHE A 1 80 ? -25.451 36.210 -11.491 1.00 42.19 80 PHE A O 1
ATOM 665 N N . SER A 1 81 ? -24.472 36.056 -9.494 1.00 39.97 81 SER A N 1
ATOM 666 C CA . SER A 1 81 ? -24.913 37.387 -9.063 1.00 39.97 81 SER A CA 1
ATOM 667 C C . SER A 1 81 ? -23.866 38.412 -9.488 1.00 39.97 81 SER A C 1
ATOM 669 O O . SER A 1 81 ? -22.874 38.682 -8.813 1.00 39.97 81 SER A O 1
ATOM 671 N N . LYS A 1 82 ? -24.096 38.954 -10.677 1.00 47.62 82 LYS A N 1
ATOM 672 C CA . LYS A 1 82 ? -23.401 40.096 -11.254 1.00 47.62 82 LYS A CA 1
ATOM 673 C C . LYS A 1 82 ? -23.697 41.337 -10.398 1.00 47.62 82 LYS A C 1
ATOM 675 O O . LYS A 1 82 ? -24.803 41.860 -10.452 1.00 47.62 82 LYS A O 1
ATOM 680 N N . GLY A 1 83 ? -22.714 41.814 -9.635 1.00 42.78 83 GLY A N 1
ATOM 681 C CA . GLY A 1 83 ? -22.758 43.137 -8.999 1.00 42.78 83 GLY A CA 1
ATOM 682 C C . GLY A 1 83 ? -22.135 43.170 -7.608 1.00 42.78 83 GLY A C 1
ATOM 683 O O . GLY A 1 83 ? -22.692 42.621 -6.669 1.00 42.78 83 GLY A O 1
ATOM 684 N N . GLY A 1 84 ? -20.994 43.847 -7.458 1.00 37.41 84 GLY A N 1
ATOM 685 C CA . GLY A 1 84 ? -20.401 44.060 -6.135 1.00 37.41 84 GLY A CA 1
ATOM 686 C C . GLY A 1 84 ? -18.945 44.495 -6.173 1.00 37.41 84 GLY A C 1
ATOM 687 O O . GLY A 1 84 ? -18.040 43.728 -5.876 1.00 37.41 84 GLY A O 1
ATOM 688 N N . LYS A 1 85 ? -18.724 45.742 -6.574 1.00 46.94 85 LYS A N 1
ATOM 689 C CA . LYS A 1 85 ? -17.440 46.443 -6.540 1.00 46.94 85 LYS A CA 1
ATOM 690 C C . LYS A 1 85 ? -17.024 46.691 -5.080 1.00 46.94 85 LYS A C 1
ATOM 692 O O . LYS A 1 85 ? -17.751 47.362 -4.360 1.00 46.94 85 LYS A O 1
ATOM 697 N N . GLY A 1 86 ? -15.821 46.254 -4.703 1.00 41.03 86 GLY A N 1
ATOM 698 C CA . GLY A 1 86 ? -15.077 46.788 -3.554 1.00 41.03 86 GLY A CA 1
ATOM 699 C C . GLY A 1 86 ? -14.969 45.854 -2.348 1.00 41.03 86 GLY A C 1
ATOM 700 O O . GLY A 1 86 ? -15.953 45.559 -1.685 1.00 41.03 86 GLY A O 1
ATOM 701 N N . GLY A 1 87 ? -13.745 45.449 -2.010 1.00 36.97 87 GLY A N 1
ATOM 702 C CA . GLY A 1 87 ? -13.489 44.725 -0.766 1.00 36.97 87 GLY A CA 1
ATOM 703 C C . GLY A 1 87 ? -12.060 44.216 -0.663 1.00 36.97 87 GLY A C 1
ATOM 704 O O . GLY A 1 87 ? -11.744 43.132 -1.129 1.00 36.97 87 GLY A O 1
ATOM 705 N N . LYS A 1 88 ? -11.197 45.040 -0.071 1.00 39.97 88 LYS A N 1
ATOM 706 C CA . LYS A 1 88 ? -9.788 44.785 0.247 1.00 39.97 88 LYS A CA 1
ATOM 707 C C . LYS A 1 88 ? -9.540 43.399 0.860 1.00 39.97 88 LYS A C 1
ATOM 709 O O . LYS A 1 88 ? -10.212 43.028 1.813 1.00 39.97 88 LYS A O 1
ATOM 714 N N . GLY A 1 89 ? -8.468 42.743 0.406 1.00 46.59 89 GLY A N 1
ATOM 715 C CA . GLY A 1 89 ? -7.506 42.033 1.264 1.00 46.59 89 GLY A CA 1
ATOM 716 C C . GLY A 1 89 ? -8.080 41.189 2.404 1.00 46.59 89 GLY A C 1
ATOM 717 O O . GLY A 1 89 ? -7.676 41.356 3.553 1.00 46.59 89 GLY A O 1
ATOM 718 N N . GLY A 1 90 ? -9.007 40.284 2.095 1.00 38.94 90 GLY A N 1
ATOM 719 C CA . GLY A 1 90 ? -9.467 39.256 3.020 1.00 38.94 90 GLY A CA 1
ATOM 720 C C . GLY A 1 90 ? -8.437 38.136 3.105 1.00 38.94 90 GLY A C 1
ATOM 721 O O . GLY A 1 90 ? -8.392 37.259 2.248 1.00 38.94 90 GLY A O 1
ATOM 722 N N . LYS A 1 91 ? -7.588 38.208 4.131 1.00 44.00 91 LYS A N 1
ATOM 723 C CA . LYS A 1 91 ? -6.737 37.127 4.648 1.00 44.00 91 LYS A CA 1
ATOM 724 C C . LYS A 1 91 ? -7.449 35.777 4.485 1.00 44.00 91 LYS A C 1
ATOM 726 O O . LYS A 1 91 ? -8.582 35.644 4.944 1.00 44.00 91 LYS A O 1
ATOM 731 N N . GLY A 1 92 ? -6.777 34.829 3.825 1.00 39.59 92 GLY A N 1
ATOM 732 C CA . GLY A 1 92 ? -7.289 33.509 3.459 1.00 39.59 92 GLY A CA 1
ATOM 733 C C . GLY A 1 92 ? -8.235 32.938 4.506 1.00 39.59 92 GLY A C 1
ATOM 734 O O . GLY A 1 92 ? -7.848 32.714 5.656 1.00 39.59 92 GLY A O 1
ATOM 735 N N . GLY A 1 93 ? -9.489 32.764 4.091 1.00 39.56 93 GLY A N 1
ATOM 736 C CA . GLY A 1 93 ? -10.530 32.171 4.902 1.00 39.56 93 GLY A CA 1
ATOM 737 C C . GLY A 1 93 ? -10.042 30.830 5.424 1.00 39.56 93 GLY A C 1
ATOM 738 O O . GLY A 1 93 ? -9.898 29.872 4.668 1.00 39.56 93 GLY A O 1
ATOM 739 N N . LYS A 1 94 ? -9.816 30.763 6.738 1.00 45.81 94 LYS A N 1
ATOM 740 C CA . LYS A 1 94 ? -10.017 29.529 7.489 1.00 45.81 94 LYS A CA 1
ATOM 741 C C . LYS A 1 94 ? -11.479 29.183 7.267 1.00 45.81 94 LYS A C 1
ATOM 743 O O . LYS A 1 94 ? -12.350 29.714 7.952 1.00 45.81 94 LYS A O 1
ATOM 748 N N . GLY A 1 95 ? -11.714 28.413 6.207 1.00 44.88 95 GLY A N 1
ATOM 749 C CA . GLY A 1 95 ? -13.024 27.941 5.818 1.00 44.88 95 GLY A CA 1
ATOM 750 C C . GLY A 1 95 ? -13.718 27.398 7.050 1.00 44.88 95 GLY A C 1
ATOM 751 O O . GLY A 1 95 ? -13.103 26.722 7.879 1.00 44.88 95 GLY A O 1
ATOM 752 N N . ASN A 1 96 ? -14.981 27.774 7.163 1.00 47.12 96 ASN A N 1
ATOM 753 C CA . ASN A 1 96 ? -15.948 27.325 8.141 1.00 47.12 96 ASN A CA 1
ATOM 754 C C . ASN A 1 96 ? -16.213 25.820 7.929 1.00 47.12 96 ASN A C 1
ATOM 756 O O . ASN A 1 96 ? -17.309 25.420 7.558 1.00 47.12 96 ASN A O 1
ATOM 760 N N . GLN A 1 97 ? -15.168 24.995 8.040 1.00 56.78 97 GLN A N 1
ATOM 761 C CA . GLN A 1 97 ? -15.290 23.550 8.092 1.00 56.78 97 GLN A CA 1
ATOM 762 C C . GLN A 1 97 ? -16.068 23.250 9.374 1.00 56.78 97 GLN A C 1
ATOM 764 O O . GLN A 1 97 ? -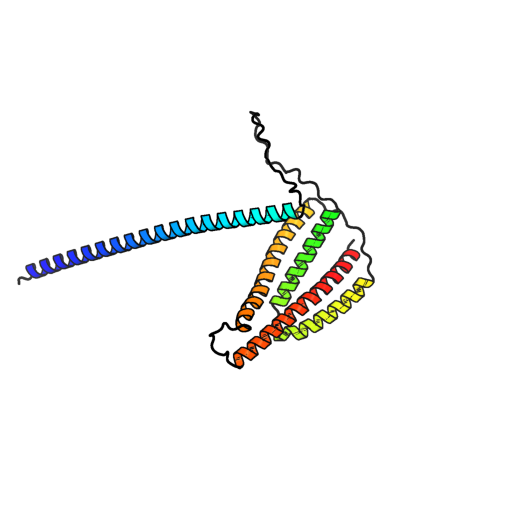15.654 23.739 10.436 1.00 56.78 97 GLN A O 1
ATOM 769 N N . PRO A 1 98 ? -17.201 22.534 9.284 1.00 59.16 98 PRO A N 1
ATOM 770 C CA . PRO A 1 98 ? -17.958 22.155 10.463 1.00 59.16 98 PRO A CA 1
ATOM 771 C C . PRO A 1 98 ? -17.008 21.459 11.441 1.00 59.16 98 PRO A C 1
ATOM 773 O O . PRO A 1 98 ? -16.177 20.641 11.043 1.00 59.16 98 PRO A O 1
ATOM 776 N N . ALA A 1 99 ? -17.056 21.866 12.710 1.00 64.81 99 ALA A N 1
ATOM 777 C CA . ALA A 1 99 ? -16.317 21.165 13.746 1.00 64.81 99 ALA A CA 1
ATOM 778 C C . ALA A 1 99 ? -16.846 19.728 13.780 1.00 64.81 99 ALA A C 1
ATOM 780 O O . ALA A 1 99 ? -18.049 19.543 13.958 1.00 64.81 99 ALA A O 1
ATOM 781 N N . LEU A 1 100 ? -15.963 18.750 13.562 1.00 71.75 100 LEU A N 1
ATOM 782 C CA . LEU A 1 100 ? -16.328 17.342 13.656 1.00 71.75 100 LEU A CA 1
ATOM 783 C C . LEU A 1 100 ? -16.904 17.074 15.047 1.00 71.75 100 LEU A C 1
ATOM 785 O O . LEU A 1 100 ? -16.379 17.548 16.060 1.00 71.75 100 LEU A O 1
ATOM 789 N N . SER A 1 101 ? -17.999 16.332 15.078 1.00 76.56 101 SER A N 1
ATOM 790 C CA . SER A 1 101 ? -18.593 15.834 16.305 1.00 76.56 101 SER A CA 1
ATOM 791 C C . SER A 1 101 ? -17.607 14.912 17.043 1.00 76.56 101 SER A C 1
ATOM 793 O O . SER A 1 101 ? -16.694 14.341 16.435 1.00 76.56 101 SER A O 1
ATOM 795 N N . PRO A 1 102 ? -17.764 14.733 18.366 1.00 73.94 102 PRO A N 1
ATOM 796 C CA . PRO A 1 102 ? -16.943 13.795 19.131 1.00 73.94 102 PRO A CA 1
ATOM 797 C C . PRO A 1 102 ? -16.991 12.362 18.580 1.00 73.94 102 PRO A C 1
ATOM 799 O O . PRO A 1 102 ? -15.990 11.652 18.638 1.00 73.94 102 PRO A O 1
ATOM 802 N N . GLU A 1 103 ? -18.127 11.961 18.004 1.00 79.69 103 GLU A N 1
ATOM 803 C CA . GLU A 1 103 ? -18.310 10.655 17.366 1.00 79.69 103 GLU A CA 1
ATOM 804 C C . GLU A 1 103 ? -17.487 10.532 16.079 1.00 79.69 103 GLU A C 1
ATOM 806 O O . GLU A 1 103 ? -16.747 9.564 15.925 1.00 79.69 103 GLU A O 1
ATOM 811 N N . GLU A 1 104 ? -17.523 11.536 15.200 1.00 80.56 104 GLU A N 1
ATOM 812 C CA . GLU A 1 104 ? -16.700 11.564 13.979 1.00 80.56 104 GLU A CA 1
ATOM 813 C C . GLU A 1 104 ? -15.199 11.604 14.302 1.00 80.56 104 GLU A C 1
ATOM 815 O O . GLU A 1 104 ? -14.381 11.016 13.598 1.00 80.56 104 GLU A O 1
ATOM 820 N N . CYS A 1 105 ? -14.813 12.264 15.397 1.00 80.50 105 CYS A N 1
ATOM 821 C CA . CYS A 1 105 ? -13.424 12.285 15.848 1.00 80.50 105 CYS A CA 1
ATOM 822 C C . CYS A 1 105 ? -12.963 10.908 16.350 1.00 80.50 105 CYS A C 1
ATOM 824 O O . CYS A 1 105 ? -11.834 10.498 16.075 1.00 80.50 105 CYS A O 1
ATOM 826 N N . ALA A 1 106 ? -13.832 10.187 17.063 1.00 80.75 106 ALA A N 1
ATOM 827 C CA . ALA A 1 106 ? -13.566 8.819 17.495 1.00 80.75 106 ALA A CA 1
ATOM 828 C C . ALA A 1 106 ? -13.487 7.857 16.299 1.00 80.75 106 ALA A C 1
ATOM 830 O O . ALA A 1 106 ? -12.555 7.058 16.225 1.00 80.75 106 ALA A O 1
ATOM 831 N N . GLN A 1 107 ? -14.392 7.995 15.325 1.00 85.94 107 GLN A N 1
ATOM 832 C CA . GLN A 1 107 ? -14.353 7.232 14.073 1.00 85.94 107 GLN A CA 1
ATOM 833 C C . GLN A 1 107 ? -13.052 7.474 13.306 1.00 85.94 107 GLN A C 1
ATOM 835 O O . GLN A 1 107 ? -12.404 6.524 12.883 1.00 85.94 107 GLN A O 1
ATOM 840 N N . LEU A 1 108 ? -12.602 8.726 13.202 1.00 86.31 108 LEU A N 1
ATOM 841 C CA . LEU A 1 108 ? -11.340 9.047 12.540 1.00 86.31 108 LEU A CA 1
ATOM 842 C C . LEU A 1 108 ? -10.133 8.392 13.235 1.00 86.31 108 LEU A C 1
ATOM 844 O O . LEU A 1 108 ? -9.209 7.913 12.576 1.00 86.31 108 LEU A O 1
ATOM 848 N N . ALA A 1 109 ? -10.118 8.370 14.570 1.00 86.31 109 ALA A N 1
ATOM 849 C CA . ALA A 1 109 ? -9.070 7.688 15.324 1.00 86.31 109 ALA A CA 1
ATOM 850 C C . ALA A 1 109 ? -9.091 6.168 15.077 1.00 86.31 109 ALA A C 1
ATOM 852 O O . ALA A 1 109 ? -8.031 5.565 14.880 1.00 86.31 109 ALA A O 1
ATOM 853 N N . ASP A 1 110 ? -10.286 5.574 15.026 1.00 86.75 110 ASP A N 1
ATOM 854 C CA . ASP A 1 110 ? -10.491 4.161 14.705 1.00 86.75 110 ASP A CA 1
ATOM 855 C C . ASP A 1 110 ? -10.027 3.821 13.284 1.00 86.75 110 ASP A C 1
ATOM 857 O O . ASP A 1 110 ? -9.324 2.830 13.089 1.00 86.75 110 ASP A O 1
ATOM 861 N N . GLU A 1 111 ? -10.349 4.661 12.300 1.00 89.56 111 GLU A N 1
ATOM 862 C CA . GLU A 1 111 ? -9.911 4.504 10.911 1.00 89.56 111 GLU A CA 1
ATOM 863 C C . GLU A 1 111 ? -8.388 4.555 10.797 1.00 89.56 111 GLU A C 1
ATOM 865 O O . GLU A 1 111 ? -7.778 3.692 10.165 1.00 89.56 111 GLU A O 1
ATOM 870 N N . VAL A 1 112 ? -7.741 5.522 11.455 1.00 90.56 112 VAL A N 1
ATOM 871 C CA . VAL A 1 112 ? -6.275 5.604 11.483 1.00 90.56 112 VAL A CA 1
ATOM 872 C C . VAL A 1 112 ? -5.671 4.335 12.082 1.00 90.56 112 VAL A C 1
ATOM 874 O O . VAL A 1 112 ? -4.688 3.819 11.544 1.00 90.56 112 VAL A O 1
ATOM 877 N N . ALA A 1 113 ? -6.229 3.829 13.184 1.00 89.50 113 ALA A N 1
ATOM 878 C CA . ALA A 1 113 ? -5.759 2.599 13.814 1.00 89.50 113 ALA A CA 1
ATOM 879 C C . ALA A 1 113 ? -5.948 1.386 12.890 1.00 89.50 113 ALA A C 1
ATOM 881 O O . ALA A 1 113 ? -5.002 0.621 12.697 1.00 89.50 113 ALA A O 1
ATOM 882 N N . ALA A 1 114 ? -7.121 1.248 12.269 1.00 89.38 114 ALA A N 1
ATOM 883 C CA . ALA A 1 114 ? -7.440 0.162 11.349 1.00 89.38 114 ALA A CA 1
ATOM 884 C C . ALA A 1 114 ? -6.521 0.159 10.119 1.00 89.38 114 ALA A C 1
ATOM 886 O O . ALA A 1 114 ? -5.913 -0.866 9.816 1.00 89.38 114 ALA A O 1
ATOM 887 N N . VAL A 1 115 ? -6.341 1.310 9.461 1.00 91.50 115 VAL A N 1
ATOM 888 C CA . VAL A 1 115 ? -5.465 1.442 8.283 1.00 91.50 115 VAL A CA 1
ATOM 889 C C . VAL A 1 115 ? -4.001 1.194 8.648 1.00 91.50 115 VAL A C 1
ATOM 891 O O . VAL A 1 115 ? -3.271 0.572 7.878 1.00 91.50 115 VAL A O 1
ATOM 894 N N . THR A 1 116 ? -3.557 1.638 9.829 1.00 91.81 116 THR A N 1
ATOM 895 C CA . THR A 1 116 ? -2.187 1.371 10.295 1.00 91.81 116 THR A CA 1
ATOM 896 C C . THR A 1 116 ? -1.963 -0.131 10.496 1.00 91.81 116 THR A C 1
ATOM 898 O O . THR A 1 116 ? -0.997 -0.662 9.950 1.00 91.81 116 THR A O 1
ATOM 901 N N . LYS A 1 117 ? -2.874 -0.822 11.205 1.00 93.38 117 LYS A N 1
ATOM 902 C CA . LYS A 1 117 ? -2.786 -2.278 11.420 1.00 93.38 117 LYS A CA 1
ATOM 903 C C . LYS A 1 117 ? -2.856 -3.043 10.094 1.00 93.38 117 LYS A C 1
ATOM 905 O O . LYS A 1 117 ? -2.043 -3.927 9.863 1.00 93.38 117 LYS A O 1
ATOM 910 N N . GLU A 1 118 ? -3.747 -2.653 9.180 1.00 92.81 118 GLU A N 1
ATOM 911 C CA . GLU A 1 118 ? -3.833 -3.251 7.842 1.00 92.81 118 GLU A CA 1
ATOM 912 C C . GLU A 1 118 ? -2.529 -3.090 7.051 1.00 92.81 118 GLU A C 1
ATOM 914 O O . GLU A 1 118 ? -2.026 -4.062 6.491 1.00 92.81 118 GLU A O 1
ATOM 919 N N . LYS A 1 119 ? -1.942 -1.888 7.032 1.00 95.25 119 LYS A N 1
ATOM 920 C CA . LYS A 1 119 ? -0.654 -1.634 6.376 1.00 95.25 119 LYS A CA 1
ATOM 921 C C . LYS A 1 119 ? 0.460 -2.500 6.966 1.00 95.25 119 LYS A C 1
ATOM 923 O O . LYS A 1 119 ? 1.238 -3.079 6.209 1.00 95.25 119 LYS A O 1
ATOM 928 N N . ASP A 1 120 ? 0.554 -2.576 8.292 1.00 93.56 120 ASP A N 1
ATOM 929 C CA . ASP A 1 120 ? 1.583 -3.371 8.971 1.00 93.56 120 ASP A CA 1
ATOM 930 C C . ASP A 1 120 ? 1.405 -4.868 8.673 1.00 93.56 120 ASP A C 1
ATOM 932 O O . ASP A 1 120 ? 2.370 -5.532 8.302 1.00 93.56 120 ASP A O 1
ATOM 936 N N . ARG A 1 121 ? 0.163 -5.362 8.691 1.00 93.69 121 ARG A N 1
ATOM 937 C CA . ARG A 1 121 ? -0.199 -6.742 8.347 1.00 93.69 121 ARG A CA 1
ATOM 938 C C . ARG A 1 121 ? 0.141 -7.103 6.898 1.00 93.69 121 ARG A C 1
ATOM 940 O O . ARG A 1 121 ? 0.727 -8.150 6.636 1.00 93.69 121 ARG A O 1
ATOM 947 N N . LEU A 1 122 ? -0.186 -6.229 5.942 1.00 93.06 122 LEU A N 1
ATOM 948 C CA . LEU A 1 122 ? 0.187 -6.420 4.535 1.00 93.06 122 LEU A CA 1
ATOM 949 C C . LEU A 1 122 ? 1.709 -6.447 4.366 1.00 93.06 122 LEU A C 1
ATOM 951 O O . LEU A 1 122 ? 2.233 -7.252 3.601 1.00 93.06 122 LEU A O 1
ATOM 955 N N . LYS A 1 123 ? 2.427 -5.579 5.088 1.00 93.94 123 LYS A N 1
ATOM 956 C CA . LYS A 1 123 ? 3.889 -5.514 5.030 1.00 93.94 123 LYS A CA 1
ATOM 957 C C . LYS A 1 123 ? 4.529 -6.775 5.606 1.00 93.94 123 LYS A C 1
ATOM 959 O O . LYS A 1 123 ? 5.452 -7.298 4.993 1.00 93.94 123 LYS A O 1
ATOM 964 N N . GLU A 1 124 ? 4.024 -7.257 6.737 1.00 93.50 124 GLU A N 1
ATOM 965 C CA . GLU A 1 124 ? 4.458 -8.499 7.377 1.00 93.50 124 GLU A CA 1
ATOM 966 C C . GLU A 1 124 ? 4.331 -9.679 6.406 1.00 93.50 124 GLU A C 1
ATOM 968 O O . GLU A 1 124 ? 5.329 -10.318 6.071 1.00 93.50 124 GLU A O 1
ATOM 973 N N . VAL A 1 125 ? 3.140 -9.879 5.832 1.00 93.38 125 VAL A N 1
ATOM 974 C CA . VAL A 1 125 ? 2.889 -10.964 4.871 1.00 93.38 125 VAL A CA 1
ATOM 975 C C . VAL A 1 125 ? 3.696 -10.810 3.584 1.00 93.38 125 VAL A C 1
ATOM 977 O O . VAL A 1 125 ? 4.109 -11.811 3.000 1.00 93.38 125 VAL A O 1
ATOM 980 N N . LEU A 1 126 ? 3.949 -9.583 3.122 1.00 91.69 126 LEU A N 1
ATOM 981 C CA . LEU A 1 126 ? 4.788 -9.338 1.948 1.00 91.69 126 LEU A CA 1
ATOM 982 C C . LEU A 1 126 ? 6.224 -9.829 2.170 1.00 91.69 126 LEU A C 1
ATOM 984 O O . LEU A 1 126 ? 6.796 -10.427 1.259 1.00 91.69 126 LEU A O 1
ATOM 988 N N . THR A 1 127 ? 6.776 -9.608 3.366 1.00 92.25 127 THR A N 1
ATOM 989 C CA . THR A 1 127 ? 8.170 -9.940 3.695 1.00 92.25 127 THR A CA 1
ATOM 990 C C . THR A 1 127 ? 8.431 -11.410 4.011 1.00 92.25 127 THR A C 1
ATOM 992 O O . THR A 1 127 ? 9.586 -11.818 3.941 1.00 92.25 127 THR A O 1
ATOM 995 N N . LEU A 1 128 ? 7.401 -12.202 4.325 1.00 91.81 128 LEU A N 1
ATOM 996 C CA . LEU A 1 128 ? 7.562 -13.627 4.635 1.00 91.81 128 LEU A CA 1
ATOM 997 C C . LEU A 1 128 ? 8.018 -14.430 3.408 1.00 91.81 128 LEU A C 1
ATOM 999 O O . LEU A 1 128 ? 7.472 -14.276 2.305 1.00 91.81 128 LEU A O 1
ATOM 1003 N N . GLY A 1 129 ? 8.998 -15.313 3.610 1.00 89.19 129 GLY A N 1
ATOM 1004 C CA . GLY A 1 129 ? 9.418 -16.297 2.611 1.00 89.19 129 GLY A CA 1
ATOM 1005 C C . GLY A 1 129 ? 8.392 -17.424 2.456 1.00 89.19 129 GLY A C 1
ATOM 1006 O O . GLY A 1 129 ? 7.636 -17.704 3.380 1.00 89.19 129 GLY A O 1
ATOM 1007 N N . LEU A 1 130 ? 8.362 -18.101 1.299 1.00 88.38 130 LEU A N 1
ATOM 1008 C CA . LEU A 1 130 ? 7.408 -19.198 1.039 1.00 88.38 130 LEU A CA 1
ATOM 1009 C C . LEU A 1 130 ? 7.501 -20.328 2.078 1.00 88.38 130 LEU A C 1
ATOM 1011 O O . LEU A 1 130 ? 6.480 -20.872 2.488 1.00 88.38 130 LEU A O 1
ATOM 1015 N N . GLU A 1 131 ? 8.715 -20.631 2.534 1.00 90.19 131 GLU A N 1
ATOM 1016 C CA . GLU A 1 131 ? 8.999 -21.676 3.524 1.00 90.19 131 GLU A CA 1
ATOM 1017 C C . GLU A 1 131 ? 8.511 -21.315 4.938 1.00 90.19 131 GLU A C 1
ATOM 1019 O O . GLU A 1 131 ? 8.218 -22.196 5.744 1.00 90.19 131 GLU A O 1
ATOM 1024 N N . GLU A 1 132 ? 8.390 -20.020 5.238 1.00 92.38 132 GLU A N 1
ATOM 1025 C CA . GLU A 1 132 ? 8.000 -19.504 6.555 1.00 92.38 132 GLU A CA 1
ATOM 1026 C C . GLU A 1 132 ? 6.478 -19.358 6.698 1.00 92.38 132 GLU A C 1
ATOM 1028 O O . GLU A 1 132 ? 5.960 -19.287 7.812 1.00 92.38 132 GLU A O 1
ATOM 1033 N N . LEU A 1 133 ? 5.732 -19.330 5.586 1.00 91.38 133 LEU A N 1
ATOM 1034 C CA . LEU A 1 133 ? 4.280 -19.126 5.603 1.00 91.38 133 LEU A CA 1
ATOM 1035 C C . LEU A 1 133 ? 3.525 -20.168 6.449 1.00 91.38 133 LEU A C 1
ATOM 1037 O O . LEU A 1 133 ? 2.671 -19.759 7.237 1.00 91.38 133 LEU A O 1
ATOM 1041 N N . PRO A 1 134 ? 3.805 -21.486 6.363 1.00 93.06 134 PRO A N 1
ATOM 1042 C CA . PRO A 1 134 ? 3.050 -22.476 7.132 1.00 93.06 134 PRO A CA 1
ATOM 1043 C C . PRO A 1 134 ? 3.267 -22.348 8.645 1.00 93.06 134 PRO A C 1
ATOM 1045 O O . PRO A 1 134 ? 2.321 -22.428 9.427 1.00 93.06 134 PRO A O 1
ATOM 1048 N N . THR A 1 135 ? 4.511 -22.126 9.078 1.00 94.38 135 THR A N 1
ATOM 1049 C CA . THR A 1 135 ? 4.846 -21.984 10.503 1.00 94.38 135 THR A CA 1
ATOM 1050 C C . THR A 1 135 ? 4.311 -20.672 11.070 1.00 94.38 135 THR A C 1
ATOM 1052 O O . THR A 1 135 ? 3.810 -20.636 12.200 1.00 94.38 135 THR A O 1
ATOM 1055 N N . PHE A 1 136 ? 4.350 -19.605 10.270 1.00 95.06 136 PHE A N 1
ATOM 1056 C CA . PHE A 1 136 ? 3.754 -18.327 10.622 1.00 95.06 136 PHE A CA 1
ATOM 1057 C C . PHE A 1 136 ? 2.230 -18.431 10.757 1.00 95.06 136 PHE A C 1
ATOM 1059 O O . PHE A 1 136 ? 1.674 -17.952 11.743 1.00 95.06 136 PHE A O 1
ATOM 1066 N N . LEU A 1 137 ? 1.550 -19.108 9.826 1.00 93.19 137 LEU A N 1
ATOM 1067 C CA . LEU A 1 137 ? 0.100 -19.321 9.870 1.00 93.19 137 LEU A CA 1
ATOM 1068 C C . LEU A 1 137 ? -0.344 -19.992 11.178 1.00 93.19 137 LEU A C 1
ATOM 1070 O O . LEU A 1 137 ? -1.293 -19.540 11.819 1.00 93.19 137 LEU A O 1
ATOM 1074 N N . GLU A 1 138 ? 0.361 -21.039 11.605 1.00 94.50 138 GLU A N 1
ATOM 1075 C CA . GLU A 1 138 ? 0.081 -21.727 12.871 1.00 94.50 138 GLU A CA 1
ATOM 1076 C C . GLU A 1 138 ? 0.310 -20.827 14.092 1.00 94.50 138 GLU A C 1
ATOM 1078 O O . GLU A 1 138 ? -0.438 -20.884 15.072 1.00 94.50 138 GLU A O 1
ATOM 1083 N N . THR A 1 139 ? 1.321 -19.963 14.033 1.00 94.12 139 THR A N 1
ATOM 1084 C CA . THR A 1 139 ? 1.593 -18.981 15.089 1.00 94.12 139 THR A CA 1
ATOM 1085 C C . THR A 1 139 ? 0.477 -17.935 15.151 1.00 94.12 139 THR A C 1
ATOM 1087 O O . THR A 1 139 ? -0.097 -17.713 16.216 1.00 94.12 139 THR A O 1
ATOM 1090 N N . ALA A 1 140 ? 0.071 -17.387 14.005 1.00 92.88 140 ALA A N 1
ATOM 1091 C CA . ALA A 1 140 ? -1.018 -16.421 13.901 1.00 92.88 140 ALA A CA 1
ATOM 1092 C C . ALA A 1 140 ? -2.362 -16.998 14.386 1.00 92.88 140 ALA A C 1
ATOM 1094 O O . ALA A 1 140 ? -3.124 -16.306 15.063 1.00 92.88 140 ALA A O 1
ATOM 1095 N N . LYS A 1 141 ? -2.643 -18.281 14.108 1.00 94.06 141 LYS A N 1
ATOM 1096 C CA . LYS A 1 141 ? -3.821 -19.000 14.633 1.00 94.06 141 LYS A CA 1
ATOM 1097 C C . LYS A 1 141 ? -3.831 -19.053 16.161 1.00 94.06 141 LYS A C 1
ATOM 1099 O O . LYS A 1 141 ? -4.874 -18.822 16.775 1.00 94.06 141 LYS A O 1
ATOM 1104 N N . LYS A 1 142 ? -2.681 -19.339 16.777 1.00 94.06 142 LYS A N 1
ATOM 1105 C CA . LYS A 1 142 ? -2.539 -19.373 18.241 1.00 94.06 142 LYS A CA 1
ATOM 1106 C C . LYS A 1 142 ? -2.731 -17.988 18.851 1.00 94.06 142 LYS A C 1
ATOM 1108 O O . LYS A 1 142 ? -3.529 -17.844 19.773 1.00 94.06 142 LYS A O 1
ATOM 1113 N N . GLU A 1 143 ? -2.082 -16.968 18.291 1.00 92.50 143 GLU A N 1
ATOM 1114 C CA . GLU A 1 143 ? -2.243 -15.581 18.743 1.00 92.50 143 GLU A CA 1
ATOM 1115 C C . GLU A 1 143 ? -3.698 -15.109 18.643 1.00 92.50 143 GLU A C 1
ATOM 1117 O O . GLU A 1 143 ? -4.222 -14.516 19.586 1.00 92.50 143 GLU A O 1
ATOM 1122 N N . LEU A 1 144 ? -4.382 -15.405 17.531 1.00 92.38 144 LEU A N 1
ATOM 1123 C CA . LEU A 1 144 ? -5.802 -15.096 17.370 1.00 92.38 144 LEU A CA 1
ATOM 1124 C C . LEU A 1 144 ? -6.637 -15.735 18.484 1.00 92.38 144 LEU A C 1
ATOM 1126 O O . LEU A 1 144 ? -7.484 -15.058 19.063 1.00 92.38 144 LEU A O 1
ATOM 1130 N N . ALA A 1 145 ? -6.406 -17.009 18.804 1.00 91.88 145 ALA A N 1
ATOM 1131 C CA . ALA A 1 145 ? -7.144 -17.695 19.862 1.00 91.88 145 ALA A CA 1
ATOM 1132 C C . ALA A 1 145 ? -6.933 -17.032 21.236 1.00 91.88 145 ALA A C 1
ATOM 1134 O O . ALA A 1 145 ? -7.899 -16.830 21.978 1.00 91.88 145 ALA A O 1
ATOM 1135 N N . GLU A 1 146 ? -5.699 -16.638 21.557 1.00 91.94 146 GLU A N 1
ATOM 1136 C CA . GLU A 1 146 ? -5.366 -15.947 22.808 1.00 91.94 146 GLU A CA 1
ATOM 1137 C C . GLU A 1 146 ? -6.011 -14.558 22.903 1.00 91.94 146 GLU A C 1
ATOM 1139 O O . GLU A 1 146 ? -6.600 -14.206 23.929 1.00 91.94 146 GLU A O 1
ATOM 1144 N N . VAL A 1 147 ? -5.927 -13.763 21.833 1.00 90.25 147 VAL A N 1
ATOM 1145 C CA . VAL A 1 147 ? -6.517 -12.418 21.783 1.00 90.25 147 VAL A CA 1
ATOM 1146 C C . VAL A 1 147 ? -8.044 -12.504 21.791 1.00 90.25 147 VAL A C 1
ATOM 1148 O O . VAL A 1 147 ? -8.701 -11.765 22.522 1.00 90.25 147 VAL A O 1
ATOM 1151 N N . ALA A 1 148 ? -8.637 -13.440 21.048 1.00 89.50 148 ALA A N 1
ATOM 1152 C CA . ALA A 1 148 ? -10.082 -13.642 21.021 1.00 89.50 148 ALA A CA 1
ATOM 1153 C C . ALA A 1 148 ? -10.639 -14.095 22.379 1.00 89.50 148 ALA A C 1
ATOM 1155 O O . ALA A 1 148 ? -11.753 -13.709 22.733 1.00 89.50 148 ALA A O 1
ATOM 1156 N N . ALA A 1 149 ? -9.883 -14.884 23.152 1.00 88.88 149 ALA A N 1
ATOM 1157 C CA . ALA A 1 149 ? -10.259 -15.239 24.519 1.00 88.88 149 ALA A CA 1
ATOM 1158 C C . ALA A 1 149 ? -10.316 -13.996 25.419 1.00 88.88 149 ALA A C 1
ATOM 1160 O O . ALA A 1 149 ? -11.332 -13.763 26.069 1.00 88.88 149 ALA A O 1
ATOM 1161 N N . LYS A 1 150 ? -9.280 -13.148 25.370 1.00 86.81 150 LYS A N 1
ATOM 1162 C CA . LYS A 1 150 ? -9.217 -11.891 26.136 1.00 86.81 150 LYS A CA 1
ATOM 1163 C C . LYS A 1 150 ? -10.303 -10.898 25.721 1.00 86.81 150 LYS A C 1
ATOM 1165 O O . LYS A 1 150 ? -10.897 -10.245 26.568 1.00 86.81 150 LYS A O 1
ATOM 1170 N N . ALA A 1 151 ? -10.616 -10.805 24.429 1.00 84.38 151 ALA A N 1
ATOM 1171 C CA . ALA A 1 151 ? -11.607 -9.860 23.915 1.00 84.38 151 ALA A CA 1
ATOM 1172 C C . ALA A 1 151 ? -13.046 -10.136 24.397 1.00 84.38 151 ALA A C 1
ATOM 1174 O O . ALA A 1 151 ? -13.876 -9.230 24.362 1.00 84.38 151 ALA A O 1
ATOM 1175 N N . LYS A 1 152 ? -13.365 -11.361 24.843 1.00 80.81 152 LYS A N 1
ATOM 1176 C CA . LYS A 1 152 ? -14.703 -11.715 25.360 1.00 80.81 152 LYS A CA 1
ATOM 1177 C C . LYS A 1 152 ? -14.999 -11.132 26.741 1.00 80.81 152 LYS A C 1
ATOM 1179 O O . LYS A 1 152 ? -16.165 -11.010 27.098 1.00 80.81 152 LYS A O 1
ATOM 1184 N N . GLU A 1 153 ? -13.974 -10.782 27.509 1.00 78.38 153 GLU A N 1
ATOM 1185 C CA . GLU A 1 153 ? -14.106 -10.361 28.913 1.00 78.38 153 GLU A CA 1
ATOM 1186 C C . GLU A 1 153 ? -14.249 -8.841 29.070 1.00 78.38 153 GLU A C 1
ATOM 1188 O O . GLU A 1 153 ? -14.197 -8.302 30.173 1.00 78.38 153 GLU A O 1
ATOM 1193 N N . VAL A 1 154 ? -14.402 -8.132 27.954 1.00 76.44 154 VAL A N 1
ATOM 1194 C CA . VAL A 1 154 ? -14.054 -6.724 27.866 1.00 76.44 154 VAL A CA 1
ATOM 1195 C C . VAL A 1 154 ? -15.221 -5.906 27.302 1.00 76.44 154 VAL A C 1
ATOM 1197 O O . VAL A 1 154 ? -15.691 -6.145 26.191 1.00 76.44 154 VAL A O 1
ATOM 1200 N N . THR A 1 155 ? -15.688 -4.912 28.062 1.00 69.06 155 THR A N 1
ATOM 1201 C CA . THR A 1 155 ? -16.748 -3.968 27.658 1.00 69.06 155 THR A CA 1
ATOM 1202 C C . THR A 1 155 ? -16.176 -2.596 27.328 1.00 69.06 155 THR A C 1
ATOM 1204 O O . THR A 1 155 ? -15.438 -2.024 28.126 1.00 69.06 155 THR A O 1
ATOM 1207 N N . ALA A 1 156 ? -16.544 -2.060 26.161 1.00 62.06 156 ALA A N 1
ATOM 1208 C CA . ALA A 1 156 ? -16.014 -0.797 25.666 1.00 62.06 156 ALA A CA 1
ATOM 1209 C C . ALA A 1 156 ? -16.623 0.424 26.404 1.00 62.06 156 ALA A C 1
ATOM 1211 O O . ALA A 1 156 ? -17.848 0.556 26.459 1.00 62.06 156 ALA A O 1
ATOM 1212 N N . PRO A 1 157 ? -15.793 1.324 26.947 1.00 64.38 157 PRO A N 1
ATOM 1213 C CA . PRO A 1 157 ? -16.183 2.612 27.521 1.00 64.38 157 PRO A CA 1
ATOM 1214 C C . PRO A 1 157 ? -16.462 3.682 26.446 1.00 64.38 157 PRO A C 1
ATOM 1216 O O . PRO A 1 157 ? -16.213 3.489 25.255 1.00 64.38 157 PRO A O 1
ATOM 1219 N N . ALA A 1 158 ? -17.008 4.824 26.877 1.00 62.88 158 ALA A N 1
ATOM 1220 C CA . ALA A 1 158 ? -17.451 5.900 25.991 1.00 62.88 158 ALA A CA 1
ATOM 1221 C C . ALA A 1 158 ? -16.282 6.656 25.311 1.00 62.88 158 ALA A C 1
ATOM 1223 O O . ALA A 1 158 ? -15.233 6.856 25.931 1.00 62.88 158 ALA A O 1
ATOM 1224 N N . PRO A 1 159 ? -16.462 7.129 24.060 1.00 67.44 159 PRO A N 1
ATOM 1225 C CA . PRO A 1 159 ? -15.424 7.844 23.321 1.00 67.44 159 PRO A CA 1
ATOM 1226 C C . PRO A 1 159 ? -15.085 9.198 23.963 1.00 67.44 159 PRO A C 1
ATOM 1228 O O . PRO A 1 159 ? -15.966 9.962 24.361 1.00 67.44 159 PRO A O 1
ATOM 1231 N N . ARG A 1 160 ? -13.786 9.513 24.039 1.00 70.50 160 ARG A N 1
ATOM 1232 C CA . ARG A 1 160 ? -13.280 10.798 24.547 1.00 70.50 160 ARG A CA 1
ATOM 1233 C C . ARG A 1 160 ? -13.238 11.843 23.430 1.00 70.50 160 ARG A C 1
ATOM 1235 O O . ARG A 1 160 ? -12.857 11.541 22.302 1.00 70.50 160 ARG A O 1
ATOM 1242 N N . ALA A 1 161 ? -13.586 13.086 23.760 1.00 72.75 161 ALA A N 1
ATOM 1243 C CA . ALA A 1 161 ? -13.486 14.204 22.826 1.00 72.75 161 ALA A CA 1
ATOM 1244 C C . ALA A 1 161 ? -12.014 14.528 22.511 1.00 72.75 161 ALA A C 1
ATOM 1246 O O . ALA A 1 161 ? -11.187 14.616 23.420 1.00 72.75 161 ALA A O 1
ATOM 1247 N N . LEU A 1 162 ? -11.711 14.727 21.228 1.00 78.69 162 LEU A N 1
ATOM 1248 C CA . LEU A 1 162 ? -10.388 15.115 20.738 1.00 78.69 162 LEU A CA 1
ATOM 1249 C C . LEU A 1 162 ? -10.338 16.617 20.448 1.00 78.69 162 LEU A C 1
ATOM 1251 O O . LEU A 1 162 ? -11.339 17.228 20.068 1.00 78.69 162 LEU A O 1
ATOM 1255 N N . ASP A 1 163 ? -9.162 17.218 20.607 1.00 82.50 163 ASP A N 1
ATOM 1256 C CA . ASP A 1 163 ? -8.947 18.617 20.252 1.00 82.50 163 ASP A CA 1
ATOM 1257 C C . ASP A 1 163 ? -8.778 18.810 18.727 1.00 82.50 163 ASP A C 1
ATOM 1259 O O . ASP A 1 163 ? -8.460 17.891 17.969 1.00 82.50 163 ASP A O 1
ATOM 1263 N N . LYS A 1 164 ? -8.973 20.042 18.241 1.00 80.81 164 LYS A N 1
ATOM 1264 C CA . LYS A 1 164 ? -8.885 20.362 16.803 1.00 80.81 164 LYS A CA 1
ATOM 1265 C C . LYS A 1 164 ? -7.493 20.103 16.199 1.00 80.81 164 LYS A C 1
ATOM 1267 O O . LYS A 1 164 ? -7.379 19.808 15.004 1.00 80.81 164 LYS A O 1
ATOM 1272 N N . GLY A 1 165 ? -6.435 20.251 16.994 1.00 84.25 165 GLY A N 1
ATOM 1273 C CA . GLY A 1 165 ? -5.063 19.965 16.579 1.00 84.25 165 GLY A CA 1
ATOM 1274 C C . GLY A 1 165 ? -4.848 18.467 16.370 1.00 84.25 165 GLY A C 1
ATOM 1275 O O . GLY A 1 165 ? -4.339 18.070 15.323 1.00 84.25 165 GLY A O 1
ATOM 1276 N N . GLN A 1 166 ? -5.324 17.648 17.307 1.00 85.25 166 GLN A N 1
ATOM 1277 C CA . GLN A 1 166 ? -5.331 16.188 17.243 1.00 85.25 166 GLN A CA 1
ATOM 1278 C C . GLN A 1 166 ? -6.124 15.694 16.034 1.00 85.25 166 GLN A C 1
ATOM 1280 O O . GLN A 1 166 ? -5.623 14.866 15.280 1.00 85.25 166 GLN A O 1
ATOM 1285 N N . VAL A 1 167 ? -7.305 16.260 15.778 1.00 85.31 167 VAL A N 1
ATOM 1286 C CA . VAL A 1 167 ? -8.113 15.934 14.590 1.00 85.31 167 VAL A CA 1
ATOM 1287 C C . VAL A 1 167 ? -7.340 16.191 13.295 1.00 85.31 167 VAL A C 1
ATOM 1289 O O . VAL A 1 167 ? -7.277 15.326 12.424 1.00 85.31 167 VAL A O 1
ATOM 1292 N N . THR A 1 168 ? -6.693 17.353 13.172 1.00 86.12 168 THR A N 1
ATOM 1293 C CA . THR A 1 168 ? -5.917 17.688 11.965 1.00 86.12 168 THR A CA 1
ATOM 1294 C C . THR A 1 168 ? -4.726 16.737 11.788 1.00 86.12 168 THR A C 1
ATOM 1296 O O . THR A 1 168 ? -4.434 16.301 10.674 1.00 86.12 168 THR A O 1
ATOM 1299 N N . GLN A 1 169 ? -4.050 16.374 12.883 1.00 89.31 169 GLN A N 1
ATOM 1300 C CA . GLN A 1 169 ? -2.959 15.396 12.862 1.00 89.31 169 GLN A CA 1
ATOM 1301 C C . GLN A 1 169 ? -3.449 14.000 12.462 1.00 89.31 169 GLN A C 1
ATOM 1303 O O . GLN A 1 169 ? -2.783 13.326 11.678 1.00 89.31 169 GLN A O 1
ATOM 1308 N N . LEU A 1 170 ? -4.619 13.576 12.949 1.00 89.31 170 LEU A N 1
ATOM 1309 C CA . LEU A 1 170 ? -5.232 12.304 12.572 1.00 89.31 170 LEU A CA 1
ATOM 1310 C C . LEU A 1 170 ? -5.600 12.275 11.086 1.00 89.31 170 LEU A C 1
ATOM 1312 O O . LEU A 1 170 ? -5.273 11.301 10.422 1.00 89.31 170 LEU A O 1
ATOM 1316 N N . GLN A 1 171 ? -6.164 13.349 10.525 1.00 89.50 171 GLN A N 1
ATOM 1317 C CA . GLN A 1 171 ? -6.461 13.437 9.085 1.00 89.50 171 GLN A CA 1
ATOM 1318 C C . GLN A 1 171 ? -5.196 13.347 8.213 1.00 89.50 171 GLN A C 1
ATOM 1320 O O . GLN A 1 171 ? -5.167 12.644 7.196 1.00 89.50 171 GLN A O 1
ATOM 1325 N N . GLN A 1 172 ? -4.119 14.029 8.621 1.00 90.25 172 GLN A N 1
ATOM 1326 C CA . GLN A 1 172 ? -2.822 13.939 7.941 1.00 90.25 172 GLN A CA 1
ATOM 1327 C C . GLN A 1 172 ? -2.239 12.526 8.042 1.00 90.25 172 GLN A C 1
ATOM 1329 O O . GLN A 1 172 ? -1.752 11.976 7.050 1.00 90.25 172 GLN A O 1
ATOM 1334 N N . LYS A 1 173 ? -2.318 11.917 9.232 1.00 93.69 173 LYS A N 1
ATOM 1335 C CA . LYS A 1 173 ? -1.854 10.551 9.470 1.00 93.69 173 LYS A CA 1
ATOM 1336 C C . LYS A 1 173 ? -2.661 9.541 8.658 1.00 93.69 173 LYS A C 1
ATOM 1338 O O . LYS A 1 173 ? -2.045 8.670 8.055 1.00 93.69 173 LYS A O 1
ATOM 1343 N N . LEU A 1 174 ? -3.984 9.687 8.581 1.00 91.38 174 LEU A N 1
ATOM 1344 C CA . LEU A 1 174 ? -4.861 8.829 7.788 1.00 91.38 174 LEU A CA 1
ATOM 1345 C C . LEU A 1 174 ? -4.455 8.857 6.317 1.00 91.38 174 LEU A C 1
ATOM 1347 O O . LEU A 1 174 ? -4.155 7.813 5.753 1.00 91.38 174 LEU A O 1
ATOM 1351 N N . THR A 1 175 ? -4.331 10.049 5.724 1.00 90.06 175 THR A N 1
ATOM 1352 C CA . THR A 1 175 ? -3.891 10.207 4.326 1.00 90.06 175 THR A CA 1
ATOM 1353 C C . THR A 1 175 ? -2.547 9.509 4.074 1.00 90.06 175 THR A C 1
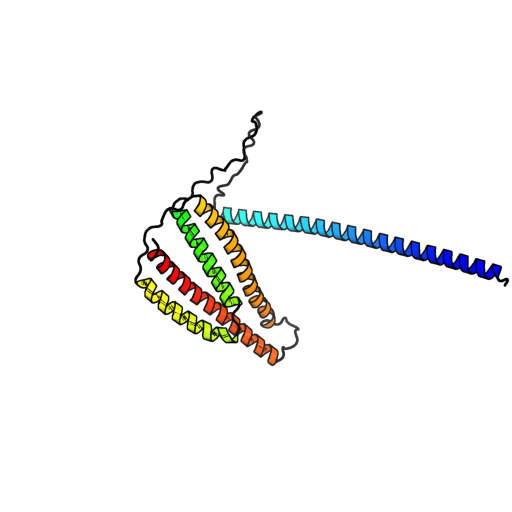ATOM 1355 O O . THR A 1 175 ? -2.394 8.750 3.113 1.00 90.06 175 THR A O 1
ATOM 1358 N N . LYS A 1 176 ? -1.568 9.705 4.969 1.00 95.06 176 LYS A N 1
ATOM 1359 C CA . LYS A 1 176 ? -0.252 9.060 4.856 1.00 95.06 176 LYS A CA 1
ATOM 1360 C C . LYS A 1 176 ? -0.345 7.536 4.971 1.00 95.06 176 LYS A C 1
ATOM 1362 O O . LYS A 1 176 ? 0.232 6.830 4.153 1.00 95.06 176 LYS A O 1
ATOM 1367 N N . GLN A 1 177 ? -1.053 7.019 5.971 1.00 93.94 177 GLN A N 1
ATOM 1368 C CA . GLN A 1 177 ? -1.157 5.574 6.173 1.00 93.94 177 GLN A CA 1
ATOM 1369 C C . GLN A 1 177 ? -1.954 4.894 5.056 1.00 93.94 177 GLN A C 1
ATOM 1371 O O . GLN A 1 177 ? -1.547 3.830 4.612 1.00 93.94 177 GLN A O 1
ATOM 1376 N N . THR A 1 178 ? -3.000 5.535 4.531 1.00 91.75 178 THR A N 1
ATOM 1377 C CA . THR A 1 178 ? -3.776 5.060 3.375 1.00 91.75 178 THR A CA 1
ATOM 1378 C C . THR A 1 178 ? -2.893 4.885 2.144 1.00 91.75 178 THR A C 1
ATOM 1380 O O . THR A 1 178 ? -2.867 3.814 1.550 1.00 91.75 178 THR A O 1
ATOM 1383 N N . THR A 1 179 ? -2.096 5.899 1.802 1.00 91.88 179 THR A N 1
ATOM 1384 C CA . THR A 1 179 ? -1.190 5.822 0.640 1.00 91.88 179 THR A CA 1
ATOM 1385 C C . THR A 1 179 ? -0.095 4.764 0.797 1.00 91.88 179 THR A C 1
ATOM 1387 O O . THR A 1 179 ? 0.222 4.054 -0.158 1.00 91.88 179 THR A O 1
ATOM 1390 N N . GLU A 1 180 ? 0.471 4.610 1.998 1.00 93.62 180 GLU A N 1
ATOM 1391 C CA . GLU A 1 180 ? 1.423 3.533 2.293 1.00 93.62 180 GLU A CA 1
ATOM 1392 C C . GLU A 1 180 ? 0.759 2.148 2.200 1.00 93.62 180 GLU A C 1
ATOM 1394 O O . GLU A 1 180 ? 1.331 1.239 1.599 1.00 93.62 180 GLU A O 1
ATOM 1399 N N . ARG A 1 181 ? -0.458 2.000 2.737 1.00 95.62 181 ARG A N 1
ATOM 1400 C CA . ARG A 1 181 ? -1.270 0.774 2.687 1.00 95.62 181 ARG A CA 1
ATOM 1401 C C . ARG A 1 181 ? -1.563 0.372 1.244 1.00 95.62 181 ARG A C 1
ATOM 1403 O O . ARG A 1 181 ? -1.311 -0.772 0.876 1.00 95.62 181 ARG A O 1
ATOM 1410 N N . ASP A 1 182 ? -1.990 1.319 0.411 1.00 92.62 182 ASP A N 1
ATOM 1411 C CA . ASP A 1 182 ? -2.276 1.089 -1.011 1.00 92.62 182 ASP A CA 1
ATOM 1412 C C . ASP A 1 182 ? -1.015 0.663 -1.777 1.00 92.62 182 ASP A C 1
ATOM 1414 O O . ASP A 1 182 ? -1.055 -0.264 -2.585 1.00 92.62 182 ASP A O 1
ATOM 1418 N N . ARG A 1 183 ? 0.138 1.282 -1.485 1.00 94.38 183 ARG A N 1
ATOM 1419 C CA . ARG A 1 183 ? 1.419 0.902 -2.097 1.00 94.38 183 ARG A CA 1
ATOM 1420 C C . ARG A 1 183 ? 1.795 -0.547 -1.784 1.00 94.38 183 ARG A C 1
ATOM 1422 O O . ARG A 1 183 ? 2.216 -1.263 -2.689 1.00 94.38 183 ARG A O 1
ATOM 1429 N N . VAL A 1 184 ? 1.665 -0.975 -0.529 1.00 90.69 184 VAL A N 1
ATOM 1430 C CA . VAL A 1 184 ? 1.991 -2.355 -0.126 1.00 90.69 184 VAL A CA 1
ATOM 1431 C C . VAL A 1 184 ? 0.973 -3.344 -0.704 1.00 90.69 184 VAL A C 1
ATOM 1433 O O . VAL A 1 184 ? 1.363 -4.393 -1.214 1.00 90.69 184 VAL A O 1
ATOM 1436 N N . ALA A 1 185 ? -0.316 -2.994 -0.711 1.00 91.31 185 ALA A N 1
ATOM 1437 C CA . ALA A 1 185 ? -1.356 -3.812 -1.335 1.00 91.31 185 ALA A CA 1
ATOM 1438 C C . ALA A 1 185 ? -1.086 -4.036 -2.834 1.00 91.31 185 ALA A C 1
ATOM 1440 O O . ALA A 1 185 ? -1.207 -5.158 -3.326 1.00 91.31 185 ALA A O 1
ATOM 1441 N N . LEU A 1 186 ? -0.650 -2.997 -3.556 1.00 92.50 186 LEU A N 1
ATOM 1442 C CA . LEU A 1 186 ? -0.254 -3.114 -4.961 1.00 92.50 186 LEU A CA 1
ATOM 1443 C C . LEU A 1 186 ? 0.970 -4.015 -5.157 1.00 92.50 186 LEU A C 1
ATOM 1445 O O . LEU A 1 186 ? 1.017 -4.746 -6.141 1.00 92.50 186 LEU A O 1
ATOM 1449 N N . GLN A 1 187 ? 1.935 -4.004 -4.234 1.00 90.56 187 GLN A N 1
ATOM 1450 C CA . GLN A 1 187 ? 3.089 -4.909 -4.291 1.00 90.56 187 GLN A CA 1
ATOM 1451 C C . GLN A 1 187 ? 2.673 -6.374 -4.129 1.00 90.56 187 GLN A C 1
ATOM 1453 O O . GLN A 1 187 ? 3.110 -7.213 -4.910 1.00 90.56 187 GLN A O 1
ATOM 1458 N N . LEU A 1 188 ? 1.783 -6.682 -3.180 1.00 87.75 188 LEU A N 1
ATOM 1459 C CA . LEU A 1 188 ? 1.226 -8.033 -3.034 1.00 87.75 188 LEU A CA 1
ATOM 1460 C C . LEU A 1 188 ? 0.423 -8.453 -4.273 1.00 87.75 188 LEU A C 1
ATOM 1462 O O . LEU A 1 188 ? 0.613 -9.551 -4.791 1.00 87.75 188 LEU A O 1
ATOM 1466 N N . LYS A 1 189 ? -0.408 -7.554 -4.811 1.00 89.69 189 LYS A N 1
ATOM 1467 C CA . LYS A 1 189 ? -1.182 -7.810 -6.033 1.00 89.69 189 LYS A CA 1
ATOM 1468 C C . LYS A 1 189 ? -0.293 -8.021 -7.262 1.00 89.69 189 LYS A C 1
ATOM 1470 O O . LYS A 1 189 ? -0.634 -8.814 -8.137 1.00 89.69 189 LYS A O 1
ATOM 1475 N N . ALA A 1 190 ? 0.846 -7.335 -7.349 1.00 87.50 190 ALA A N 1
ATOM 1476 C CA . ALA A 1 190 ? 1.818 -7.549 -8.419 1.00 87.50 190 ALA A CA 1
ATOM 1477 C C . ALA A 1 190 ? 2.379 -8.983 -8.391 1.00 87.50 190 ALA A C 1
ATOM 1479 O O . ALA A 1 190 ? 2.516 -9.600 -9.442 1.00 87.50 190 ALA A O 1
ATOM 1480 N N . ILE A 1 191 ? 2.621 -9.544 -7.199 1.00 82.50 191 ILE A N 1
ATOM 1481 C CA . ILE A 1 191 ? 3.042 -10.946 -7.043 1.00 82.50 191 ILE A CA 1
ATOM 1482 C C . ILE A 1 191 ? 1.921 -11.893 -7.498 1.00 82.50 191 ILE A C 1
ATOM 1484 O O . ILE A 1 191 ? 2.181 -12.829 -8.245 1.00 82.50 191 ILE A O 1
ATOM 1488 N N . GLU A 1 192 ? 0.666 -11.628 -7.122 1.00 81.94 192 GLU A N 1
ATOM 1489 C CA . GLU A 1 192 ? -0.480 -12.446 -7.557 1.00 81.94 192 GLU A CA 1
ATOM 1490 C C . GLU A 1 192 ? -0.690 -12.420 -9.079 1.00 81.94 192 GLU A C 1
ATOM 1492 O O . GLU A 1 192 ? -0.932 -13.452 -9.707 1.00 81.94 192 GLU A O 1
ATOM 1497 N N . THR A 1 193 ? -0.594 -11.236 -9.685 1.00 81.19 193 THR A N 1
ATOM 1498 C CA . THR A 1 193 ? -0.796 -11.047 -11.131 1.00 81.19 193 THR A CA 1
ATOM 1499 C C . THR A 1 193 ? 0.358 -11.587 -11.968 1.00 81.19 193 THR A C 1
ATOM 1501 O O . THR A 1 193 ? 0.110 -12.049 -13.076 1.00 81.19 193 THR A O 1
ATOM 1504 N N . ALA A 1 194 ? 1.586 -11.614 -11.441 1.00 77.19 194 ALA A N 1
ATOM 1505 C CA . ALA A 1 194 ? 2.717 -12.264 -12.102 1.00 77.19 194 ALA A CA 1
ATOM 1506 C C . ALA A 1 194 ? 2.530 -13.787 -12.240 1.00 77.19 194 ALA A C 1
ATOM 1508 O O . ALA A 1 194 ? 3.049 -14.382 -13.180 1.00 77.19 194 ALA A O 1
ATOM 1509 N N . VAL A 1 195 ? 1.762 -14.414 -11.340 1.00 71.88 195 VAL A N 1
ATOM 1510 C CA . VAL A 1 195 ? 1.510 -15.865 -11.355 1.00 71.88 195 VAL A CA 1
ATOM 1511 C C . VAL A 1 195 ? 0.326 -16.240 -12.264 1.00 71.88 195 VAL A C 1
ATOM 1513 O O . VAL A 1 195 ? 0.333 -17.313 -12.857 1.00 71.88 195 VAL A O 1
ATOM 1516 N N . GLN A 1 196 ? -0.667 -15.360 -12.455 1.00 68.12 196 GLN A N 1
ATOM 1517 C CA . GLN A 1 196 ? -1.859 -15.629 -13.287 1.00 68.12 196 GLN A CA 1
ATOM 1518 C C . GLN A 1 196 ? -1.607 -16.104 -14.735 1.00 68.12 196 GLN A C 1
ATOM 1520 O O . GLN A 1 196 ? -2.256 -17.075 -15.133 1.00 68.12 196 GLN A O 1
ATOM 1525 N N . PRO A 1 197 ? -0.730 -15.475 -15.544 1.00 63.72 197 PRO A N 1
ATOM 1526 C CA . PRO A 1 197 ? -0.523 -15.897 -16.933 1.00 63.72 197 PRO A CA 1
ATOM 1527 C C . PRO A 1 197 ? 0.118 -17.288 -17.042 1.00 63.72 197 PRO A C 1
ATOM 1529 O O . PRO A 1 197 ? -0.063 -17.966 -18.042 1.00 63.72 197 PRO A O 1
ATOM 1532 N N . LEU A 1 198 ? 0.799 -17.752 -15.992 1.00 61.00 198 LEU A N 1
ATOM 1533 C CA . LEU A 1 198 ? 1.476 -19.050 -15.969 1.00 61.00 198 LEU A CA 1
ATOM 1534 C C . LEU A 1 198 ? 0.521 -20.213 -15.632 1.00 61.00 198 LEU A C 1
ATOM 1536 O O . LEU A 1 198 ? 0.856 -21.376 -15.844 1.00 61.00 198 LEU A O 1
ATOM 1540 N N . VAL A 1 199 ? -0.679 -19.908 -15.122 1.00 60.12 199 VAL A N 1
ATOM 1541 C CA . VAL A 1 199 ? -1.733 -20.896 -14.815 1.00 60.12 199 VAL A CA 1
ATOM 1542 C C . VAL A 1 199 ? -2.676 -21.111 -16.000 1.00 60.12 199 VAL A C 1
ATOM 1544 O O . VAL A 1 199 ? -3.205 -22.206 -16.171 1.00 60.12 199 VAL A O 1
ATOM 1547 N N . ASN A 1 200 ? -2.856 -20.082 -16.832 1.00 63.44 200 ASN A N 1
ATOM 1548 C CA . ASN A 1 200 ? -3.670 -20.122 -18.045 1.00 63.44 200 ASN A CA 1
ATOM 1549 C C . ASN A 1 200 ? -2.780 -19.812 -19.259 1.00 63.44 200 ASN A C 1
ATOM 1551 O O . ASN A 1 200 ? -2.822 -18.676 -19.744 1.00 63.44 200 ASN A O 1
ATOM 1555 N N . PRO A 1 201 ? -1.973 -20.780 -19.732 1.00 58.50 201 PRO A N 1
ATOM 1556 C CA . PRO A 1 201 ? -1.153 -20.578 -20.919 1.00 58.50 201 PRO A CA 1
ATOM 1557 C C . PRO A 1 201 ? -2.054 -20.210 -22.099 1.00 58.50 201 PRO A C 1
ATOM 1559 O O . PRO A 1 201 ? -3.118 -20.809 -22.294 1.00 58.50 201 PRO A O 1
ATOM 1562 N N . GLN A 1 202 ? -1.658 -19.194 -22.864 1.00 57.84 202 GLN A N 1
ATOM 1563 C CA . GLN A 1 202 ? -2.407 -18.818 -24.061 1.00 57.84 202 GLN A CA 1
ATOM 1564 C C . GLN A 1 202 ? -2.296 -19.937 -25.106 1.00 57.84 202 GLN A C 1
ATOM 1566 O O . GLN A 1 202 ? -1.275 -20.622 -25.195 1.00 57.84 202 GLN A O 1
ATOM 1571 N N . GLU A 1 203 ? -3.354 -20.147 -25.899 1.00 51.62 203 GLU A N 1
ATOM 1572 C CA . GLU A 1 203 ? -3.334 -21.126 -26.992 1.00 51.62 203 GLU A CA 1
ATOM 1573 C C . GLU A 1 203 ? -2.147 -20.834 -27.928 1.00 51.62 203 GLU A C 1
ATOM 1575 O O . GLU A 1 203 ? -2.145 -19.835 -28.646 1.00 51.62 203 GLU A O 1
ATOM 1580 N N . GLY A 1 204 ? -1.128 -21.702 -27.903 1.00 60.72 204 GLY A N 1
ATOM 1581 C CA . GLY A 1 204 ? 0.086 -21.576 -28.718 1.00 60.72 204 GLY A CA 1
ATOM 1582 C C . GLY A 1 204 ? 1.409 -21.502 -27.947 1.00 60.72 204 GLY A C 1
ATOM 1583 O O . GLY A 1 204 ? 2.454 -21.511 -28.594 1.00 60.72 204 GLY A O 1
ATOM 1584 N N . GLU A 1 205 ? 1.402 -21.458 -26.611 1.00 60.59 205 GLU A N 1
ATOM 1585 C CA . GLU A 1 205 ? 2.634 -21.496 -25.807 1.00 60.59 205 GLU A CA 1
ATOM 1586 C C . GLU A 1 205 ? 3.176 -22.927 -25.627 1.00 60.59 205 GLU A C 1
ATOM 1588 O O . GLU A 1 205 ? 2.418 -23.890 -25.468 1.00 60.59 205 GLU A O 1
ATOM 1593 N N . GLU A 1 206 ? 4.505 -23.072 -25.684 1.00 63.06 206 GLU A N 1
ATOM 1594 C CA . GLU A 1 206 ? 5.187 -24.353 -25.475 1.00 63.06 206 GLU A CA 1
ATOM 1595 C C . GLU A 1 206 ? 4.876 -24.920 -24.077 1.00 63.06 206 GLU A C 1
ATOM 1597 O O . GLU A 1 206 ? 4.740 -24.165 -23.110 1.00 63.06 206 GLU A O 1
ATOM 1602 N N . PRO A 1 207 ? 4.745 -26.252 -23.933 1.00 63.41 207 PRO A N 1
ATOM 1603 C CA . PRO A 1 207 ? 4.460 -26.852 -22.640 1.00 63.41 207 PRO A CA 1
ATOM 1604 C C . PRO A 1 207 ? 5.592 -26.543 -21.652 1.00 63.41 207 PRO A C 1
ATOM 1606 O O . PRO A 1 207 ? 6.714 -27.004 -21.840 1.00 63.41 207 PRO A O 1
ATOM 1609 N N . LEU A 1 208 ? 5.257 -25.817 -20.579 1.00 67.75 208 LEU A N 1
ATOM 1610 C CA . LEU A 1 208 ? 6.147 -25.555 -19.441 1.00 67.75 208 LEU A CA 1
ATOM 1611 C C . LEU A 1 208 ? 6.833 -26.848 -18.979 1.00 67.75 208 LEU A C 1
ATOM 1613 O O . LEU A 1 208 ? 6.179 -27.901 -18.858 1.00 67.75 208 LEU A O 1
ATOM 1617 N N . ALA A 1 209 ? 8.130 -26.751 -18.684 1.00 77.88 209 ALA A N 1
ATOM 1618 C CA . ALA A 1 209 ? 8.905 -27.862 -18.147 1.00 77.88 209 ALA A CA 1
ATOM 1619 C C . ALA A 1 209 ? 8.320 -28.324 -16.798 1.00 77.88 209 ALA A C 1
ATOM 1621 O O . ALA A 1 209 ? 7.693 -27.552 -16.071 1.00 77.88 209 ALA A O 1
ATOM 1622 N N . GLU A 1 210 ? 8.504 -29.596 -16.431 1.00 73.50 210 GLU A N 1
ATOM 1623 C CA . GLU A 1 210 ? 7.966 -30.124 -15.163 1.00 73.50 210 GLU A CA 1
ATOM 1624 C C . GLU A 1 210 ? 8.501 -29.368 -13.932 1.00 73.50 210 GLU A C 1
ATOM 1626 O O . GLU A 1 210 ? 7.759 -29.152 -12.974 1.00 73.50 210 GLU A O 1
ATOM 1631 N N . GLU A 1 211 ? 9.745 -28.886 -13.990 1.00 75.44 211 GLU A N 1
ATOM 1632 C CA . GLU A 1 211 ? 10.357 -28.050 -12.947 1.00 75.44 211 GLU A CA 1
ATOM 1633 C C . GLU A 1 211 ? 9.671 -26.676 -12.819 1.00 75.44 211 GLU A C 1
ATOM 1635 O O . GLU A 1 211 ? 9.431 -26.180 -11.714 1.00 75.44 211 GLU A O 1
ATOM 1640 N N . GLU A 1 212 ? 9.269 -26.079 -13.942 1.00 77.56 212 GLU A N 1
ATOM 1641 C CA . GLU A 1 212 ? 8.527 -24.814 -13.967 1.00 77.56 212 GLU A CA 1
ATOM 1642 C C . GLU A 1 212 ? 7.108 -25.009 -13.420 1.00 77.56 212 GLU A C 1
ATOM 1644 O O . GLU A 1 212 ? 6.608 -24.197 -12.647 1.00 77.56 212 GLU A O 1
ATOM 1649 N N . LYS A 1 213 ? 6.467 -26.143 -13.720 1.00 75.94 213 LYS A N 1
ATOM 1650 C CA . LYS A 1 213 ? 5.157 -26.484 -13.144 1.00 75.94 213 LYS A CA 1
ATOM 1651 C C . LYS A 1 213 ? 5.219 -26.672 -11.628 1.00 75.94 213 LYS A C 1
ATOM 1653 O O . LYS A 1 213 ? 4.308 -26.225 -10.933 1.00 75.94 213 LYS A O 1
ATOM 1658 N N . ALA A 1 214 ? 6.269 -27.309 -11.109 1.00 78.31 214 ALA A N 1
ATOM 1659 C CA . ALA A 1 214 ? 6.446 -27.500 -9.670 1.00 78.31 214 ALA A CA 1
ATOM 1660 C C . ALA A 1 214 ? 6.639 -26.159 -8.937 1.00 78.31 214 ALA A C 1
ATOM 1662 O O . ALA A 1 214 ? 5.950 -25.883 -7.954 1.00 78.31 214 ALA A O 1
ATOM 1663 N N . THR A 1 215 ? 7.490 -25.277 -9.468 1.00 81.81 215 THR A N 1
ATOM 1664 C CA . THR A 1 215 ? 7.712 -23.935 -8.894 1.00 81.81 215 THR A CA 1
ATOM 1665 C C . THR A 1 215 ? 6.458 -23.053 -8.948 1.00 81.81 215 THR A C 1
ATOM 1667 O O . THR A 1 215 ? 6.179 -22.296 -8.010 1.00 81.81 215 THR A O 1
ATOM 1670 N N . LEU A 1 216 ? 5.639 -23.194 -9.993 1.00 81.25 216 LEU A N 1
ATOM 1671 C CA . LEU A 1 216 ? 4.332 -22.539 -10.092 1.00 81.25 216 LEU A CA 1
ATOM 1672 C C . LEU A 1 216 ? 3.326 -23.044 -9.058 1.00 81.25 216 LEU A C 1
ATOM 1674 O O . LEU A 1 216 ? 2.601 -22.257 -8.452 1.00 81.25 216 LEU A O 1
ATOM 1678 N N . GLN A 1 217 ? 3.285 -24.352 -8.815 1.00 82.69 217 GLN A N 1
ATOM 1679 C CA . GLN A 1 217 ? 2.416 -24.908 -7.780 1.00 82.69 217 GLN A CA 1
ATOM 1680 C C . GLN A 1 217 ? 2.809 -24.420 -6.383 1.00 82.69 217 GLN A C 1
ATOM 1682 O O . GLN A 1 217 ? 1.930 -24.098 -5.584 1.00 82.69 217 GLN A O 1
ATOM 1687 N N . ASP A 1 218 ? 4.103 -24.325 -6.086 1.00 85.62 218 ASP A N 1
ATOM 1688 C CA . ASP A 1 218 ? 4.570 -23.858 -4.780 1.00 85.62 218 ASP A CA 1
ATOM 1689 C C . ASP A 1 218 ? 4.329 -22.356 -4.577 1.00 85.62 218 ASP A C 1
ATOM 1691 O O . ASP A 1 218 ? 3.922 -21.933 -3.491 1.00 85.62 218 ASP A O 1
ATOM 1695 N N . THR A 1 219 ? 4.471 -21.545 -5.629 1.00 85.75 219 THR A N 1
ATOM 1696 C CA . THR A 1 219 ? 4.093 -20.123 -5.579 1.00 85.75 219 THR A CA 1
ATOM 1697 C C . THR A 1 219 ? 2.586 -19.930 -5.412 1.00 85.75 219 THR A C 1
ATOM 1699 O O . THR A 1 219 ? 2.181 -19.098 -4.599 1.00 85.75 219 THR A O 1
ATOM 1702 N N . LEU A 1 220 ? 1.745 -20.722 -6.086 1.00 86.81 220 LEU A N 1
ATOM 1703 C CA . LEU A 1 220 ? 0.288 -20.697 -5.898 1.00 86.81 220 LEU A CA 1
ATOM 1704 C C . LEU A 1 220 ? -0.125 -21.062 -4.471 1.00 86.81 220 LEU A C 1
ATOM 1706 O O . LEU A 1 220 ? -0.869 -20.307 -3.845 1.00 86.81 220 LEU A O 1
ATOM 1710 N N . LYS A 1 221 ? 0.406 -22.163 -3.928 1.00 88.31 221 LYS A N 1
ATOM 1711 C CA . LYS A 1 221 ? 0.184 -22.540 -2.522 1.00 88.31 221 LYS A CA 1
ATOM 1712 C C . LYS A 1 221 ? 0.633 -21.425 -1.580 1.00 88.31 221 LYS A C 1
ATOM 1714 O O . LYS A 1 221 ? -0.064 -21.093 -0.627 1.00 88.31 221 LYS A O 1
ATOM 1719 N N . GLY A 1 222 ? 1.773 -20.799 -1.870 1.00 89.62 222 GLY A N 1
ATOM 1720 C CA . GLY A 1 222 ? 2.252 -19.635 -1.134 1.00 89.62 222 GLY A CA 1
ATOM 1721 C C . GLY A 1 222 ? 1.269 -18.466 -1.143 1.00 89.62 222 GLY A C 1
ATOM 1722 O O . GLY A 1 222 ? 1.036 -17.851 -0.105 1.00 89.62 222 GLY A O 1
ATOM 1723 N N . LEU A 1 223 ? 0.659 -18.158 -2.289 1.00 89.94 223 LEU A N 1
ATOM 1724 C CA . LEU A 1 223 ? -0.354 -17.104 -2.393 1.00 89.94 223 LEU A CA 1
ATOM 1725 C C . LEU A 1 223 ? -1.615 -17.429 -1.586 1.00 89.94 223 LEU A C 1
ATOM 1727 O O . LEU A 1 223 ? -2.160 -16.543 -0.926 1.00 89.94 223 LEU A O 1
ATOM 1731 N N . GLU A 1 224 ? -2.068 -18.681 -1.601 1.00 90.94 224 GLU A N 1
ATOM 1732 C CA . GLU A 1 224 ? -3.203 -19.131 -0.786 1.00 90.94 224 GLU A CA 1
ATOM 1733 C C . GLU A 1 224 ? -2.911 -18.986 0.712 1.00 90.94 224 GLU A C 1
ATOM 1735 O O . GLU A 1 224 ? -3.713 -18.398 1.440 1.00 90.94 224 GLU A O 1
ATOM 1740 N N . LEU A 1 225 ? -1.724 -19.410 1.155 1.00 92.38 225 LEU A N 1
ATOM 1741 C CA . LEU A 1 225 ? -1.291 -19.246 2.543 1.00 92.38 225 LEU A CA 1
ATOM 1742 C C . LEU A 1 225 ? -1.204 -17.770 2.943 1.00 92.38 225 LEU A C 1
ATOM 1744 O O . LEU A 1 225 ? -1.669 -17.400 4.018 1.00 92.38 225 LEU A O 1
ATOM 1748 N N . ARG A 1 226 ? -0.668 -16.894 2.081 1.00 93.00 226 ARG A N 1
ATOM 1749 C CA . ARG A 1 226 ? -0.636 -15.442 2.340 1.00 93.00 226 ARG A CA 1
ATOM 1750 C C . ARG A 1 226 ? -2.044 -14.875 2.537 1.00 93.00 226 ARG A C 1
ATOM 1752 O O . ARG A 1 226 ? -2.240 -14.071 3.446 1.00 93.00 226 ARG A O 1
ATOM 1759 N N . LYS A 1 227 ? -3.027 -15.300 1.735 1.00 92.75 227 LYS A N 1
ATOM 1760 C CA . LYS A 1 227 ? -4.433 -14.881 1.888 1.00 92.75 227 LYS A CA 1
ATOM 1761 C C . LYS A 1 227 ? -5.028 -15.357 3.209 1.00 92.75 227 LYS A C 1
ATOM 1763 O O . LYS A 1 227 ? -5.668 -14.564 3.896 1.00 92.75 227 LYS A O 1
ATOM 1768 N N . GLU A 1 228 ? -4.788 -16.612 3.582 1.00 93.75 228 GLU A N 1
ATOM 1769 C CA . GLU A 1 228 ? -5.257 -17.157 4.859 1.00 93.75 228 GLU A CA 1
ATOM 1770 C C . GLU A 1 228 ? -4.633 -16.407 6.047 1.00 93.75 228 GLU A C 1
ATOM 1772 O O . GLU A 1 228 ? -5.347 -15.976 6.952 1.00 93.75 228 GLU A O 1
ATOM 1777 N N . ILE A 1 229 ? -3.318 -16.160 6.012 1.00 93.88 229 ILE A N 1
ATOM 1778 C CA . ILE A 1 229 ? -2.612 -15.391 7.044 1.00 93.88 229 ILE A CA 1
ATOM 1779 C C . ILE A 1 229 ? -3.201 -13.982 7.174 1.00 93.88 229 ILE A C 1
ATOM 1781 O O . ILE A 1 229 ? -3.462 -13.530 8.290 1.00 93.88 229 ILE A O 1
ATOM 1785 N N . LEU A 1 230 ? -3.437 -13.286 6.056 1.00 94.12 230 LEU A N 1
ATOM 1786 C CA . LEU A 1 230 ? -4.013 -11.938 6.071 1.00 94.12 230 LEU A CA 1
ATOM 1787 C C . LEU A 1 230 ? -5.381 -11.899 6.758 1.00 94.12 230 LEU A C 1
ATOM 1789 O O . LEU A 1 230 ? -5.650 -10.958 7.507 1.00 94.12 230 LEU A O 1
ATOM 1793 N N . GLU A 1 231 ? -6.224 -12.902 6.528 1.00 95.38 231 GLU A N 1
ATOM 1794 C CA . GLU A 1 231 ? -7.546 -12.987 7.148 1.00 95.38 231 GLU A CA 1
ATOM 1795 C C . GLU A 1 231 ? -7.450 -13.267 8.656 1.00 95.38 231 GLU A C 1
ATOM 1797 O O . GLU A 1 231 ? -8.112 -12.610 9.459 1.00 95.38 231 GLU A O 1
ATOM 1802 N N . ILE A 1 232 ? -6.563 -14.171 9.074 1.00 93.75 232 ILE A N 1
ATOM 1803 C CA . ILE A 1 232 ? -6.368 -14.497 10.496 1.00 93.75 232 ILE A CA 1
ATOM 1804 C C . ILE A 1 232 ? -5.813 -13.306 11.270 1.00 93.75 232 ILE A C 1
ATOM 1806 O O . ILE A 1 232 ? -6.326 -12.945 12.331 1.00 93.75 232 ILE A O 1
ATOM 1810 N N . LEU A 1 233 ? -4.786 -12.658 10.725 1.00 94.25 233 LEU A N 1
ATOM 1811 C CA . LEU A 1 233 ? -4.205 -11.469 11.329 1.00 94.25 233 LEU A CA 1
ATOM 1812 C C . LEU A 1 233 ? -5.231 -10.320 11.377 1.00 94.25 233 LEU A C 1
ATOM 1814 O O . LEU A 1 233 ? -5.261 -9.576 12.354 1.00 94.25 233 LEU A O 1
ATOM 1818 N N . LYS A 1 234 ? -6.134 -10.204 10.391 1.00 94.25 234 LYS A N 1
ATOM 1819 C CA . LYS A 1 234 ? -7.246 -9.239 10.435 1.00 94.25 234 LYS A CA 1
ATOM 1820 C C . LYS A 1 234 ? -8.186 -9.502 11.604 1.00 94.25 234 LYS A C 1
ATOM 1822 O O . LYS A 1 234 ? -8.470 -8.580 12.367 1.00 94.25 234 LYS A O 1
ATOM 1827 N N . GLN A 1 235 ? -8.616 -10.745 11.788 1.00 93.00 235 GLN A N 1
ATOM 1828 C CA . GLN A 1 235 ? -9.467 -11.125 12.917 1.00 93.00 235 GLN A CA 1
ATOM 1829 C C . GLN A 1 235 ? -8.767 -10.874 14.261 1.00 93.00 235 GLN A C 1
ATOM 1831 O O . GLN A 1 235 ? -9.395 -10.405 15.215 1.00 93.00 235 GLN A O 1
ATOM 1836 N N . ARG A 1 236 ? -7.451 -11.122 14.328 1.00 93.25 236 ARG A N 1
ATOM 1837 C CA . ARG A 1 236 ? -6.629 -10.857 15.519 1.00 93.25 236 ARG A CA 1
ATOM 1838 C C . ARG A 1 236 ? -6.605 -9.364 15.821 1.00 93.25 236 ARG A C 1
ATOM 1840 O O . ARG A 1 236 ? -6.846 -8.967 16.958 1.00 93.25 236 ARG A O 1
ATOM 1847 N N . ASP A 1 237 ? -6.357 -8.538 14.810 1.00 92.88 237 ASP A N 1
ATOM 1848 C CA . ASP A 1 237 ? -6.298 -7.086 14.950 1.00 92.88 237 ASP A CA 1
ATOM 1849 C C . ASP A 1 237 ? -7.650 -6.508 15.389 1.00 92.88 237 ASP A C 1
ATOM 1851 O O . ASP A 1 237 ? -7.682 -5.653 16.274 1.00 92.88 237 ASP A O 1
ATOM 1855 N N . GLU A 1 238 ? -8.763 -6.991 14.830 1.00 90.12 238 GLU A N 1
ATOM 1856 C CA . GLU A 1 238 ? -10.123 -6.599 15.226 1.00 90.12 238 GLU A CA 1
ATOM 1857 C C . GLU A 1 238 ? -10.425 -6.961 16.685 1.00 90.12 238 GLU A C 1
ATOM 1859 O O . GLU A 1 238 ? -10.980 -6.147 17.430 1.00 90.12 238 GLU A O 1
ATOM 1864 N N . ALA A 1 239 ? -10.034 -8.161 17.123 1.00 88.75 239 ALA A N 1
ATOM 1865 C CA . ALA A 1 239 ? -10.156 -8.572 18.517 1.00 88.75 239 ALA A CA 1
ATOM 1866 C C . ALA A 1 239 ? -9.267 -7.713 19.434 1.00 88.75 239 ALA A C 1
ATOM 1868 O O . ALA A 1 239 ? -9.724 -7.261 20.485 1.00 88.75 239 ALA A O 1
ATOM 1869 N N . GLN A 1 240 ? -8.042 -7.400 19.008 1.00 90.00 240 GLN A N 1
ATOM 1870 C CA . GLN A 1 240 ? -7.127 -6.551 19.766 1.00 90.00 240 GLN A CA 1
ATOM 1871 C C . GLN A 1 240 ? -7.637 -5.109 19.870 1.00 90.00 240 GLN A C 1
ATOM 1873 O O . GLN A 1 240 ? -7.576 -4.529 20.946 1.00 90.00 240 GLN A O 1
ATOM 1878 N N . ILE A 1 241 ? -8.209 -4.535 18.803 1.00 86.31 241 ILE A N 1
ATOM 1879 C CA . ILE A 1 241 ? -8.825 -3.195 18.847 1.00 86.31 241 ILE A CA 1
ATOM 1880 C C . ILE A 1 241 ? -9.933 -3.144 19.908 1.00 86.31 241 ILE A C 1
ATOM 1882 O O . ILE A 1 241 ? -10.041 -2.153 20.628 1.00 86.31 241 ILE A O 1
ATOM 1886 N N . LYS A 1 242 ? -10.745 -4.203 20.041 1.00 85.38 242 LYS A N 1
ATOM 1887 C CA . LYS A 1 242 ? -11.781 -4.273 21.089 1.00 85.38 242 LYS A CA 1
ATOM 1888 C C . LYS A 1 242 ? -11.174 -4.223 22.494 1.00 85.38 242 LYS A C 1
ATOM 1890 O O . LYS A 1 242 ? -11.701 -3.513 23.347 1.00 85.38 242 LYS A O 1
ATOM 1895 N N . ILE A 1 243 ? -10.060 -4.924 22.713 1.00 85.69 243 ILE A N 1
ATOM 1896 C CA . ILE A 1 243 ? -9.319 -4.902 23.984 1.00 85.69 243 ILE A CA 1
ATOM 1897 C C . ILE A 1 243 ? -8.725 -3.513 24.243 1.00 85.69 243 ILE A C 1
ATOM 1899 O O . ILE A 1 243 ? -8.907 -2.954 25.327 1.00 85.69 243 ILE A O 1
ATOM 1903 N N . ASP A 1 244 ? -8.051 -2.940 23.244 1.00 84.75 244 ASP A N 1
ATOM 1904 C CA . ASP A 1 244 ? -7.383 -1.639 23.340 1.00 84.75 244 ASP A CA 1
ATOM 1905 C C . ASP A 1 244 ? -8.396 -0.545 23.722 1.00 84.75 244 ASP A C 1
ATOM 1907 O O . ASP A 1 244 ? -8.161 0.237 24.645 1.00 84.75 244 ASP A O 1
ATOM 1911 N N . LYS A 1 245 ? -9.572 -0.544 23.078 1.00 80.31 245 LYS A N 1
ATOM 1912 C CA . LYS A 1 245 ? -10.661 0.405 23.361 1.00 80.31 245 LYS A CA 1
ATOM 1913 C C . LYS A 1 245 ? -11.143 0.357 24.802 1.00 80.31 245 LYS A C 1
ATOM 1915 O O . LYS A 1 245 ? -11.487 1.390 25.364 1.00 80.31 245 LYS A O 1
ATOM 1920 N N . ALA A 1 246 ? -11.178 -0.823 25.398 1.00 80.00 246 ALA A N 1
ATOM 1921 C CA . ALA A 1 246 ? -11.625 -0.961 26.771 1.00 80.00 246 ALA A CA 1
ATOM 1922 C C . ALA A 1 246 ? -10.548 -0.727 27.817 1.00 80.00 246 ALA A C 1
ATOM 1924 O O . ALA A 1 246 ? -10.870 -0.388 28.950 1.00 80.00 246 ALA A O 1
ATOM 1925 N N . THR A 1 247 ? -9.282 -0.887 27.441 1.00 77.69 247 THR A N 1
ATOM 1926 C CA . THR A 1 247 ? -8.156 -0.666 28.350 1.00 77.69 247 THR A CA 1
ATOM 1927 C C . THR A 1 247 ? -7.826 0.824 28.490 1.00 77.69 247 THR A C 1
ATOM 1929 O O . THR A 1 247 ? -7.358 1.247 29.543 1.00 77.69 247 THR A O 1
ATOM 1932 N N . TYR A 1 248 ? -8.055 1.624 27.441 1.00 65.00 248 TYR A N 1
ATOM 1933 C CA . TYR A 1 248 ? -7.531 2.994 27.338 1.00 65.00 248 TYR A CA 1
ATOM 1934 C C . TYR A 1 248 ? -8.565 4.131 27.384 1.00 65.00 248 TYR A C 1
ATOM 1936 O O . TYR A 1 248 ? -8.197 5.271 27.077 1.00 65.00 248 TYR A O 1
ATOM 1944 N N . ALA A 1 249 ? -9.815 3.890 27.791 1.00 54.41 249 ALA A N 1
ATOM 1945 C CA . ALA A 1 249 ? -10.730 5.001 28.098 1.00 54.41 249 ALA A CA 1
ATOM 1946 C C . ALA A 1 249 ? -10.918 5.249 29.591 1.00 54.41 249 ALA A C 1
ATOM 1948 O O . ALA A 1 249 ? -11.376 6.378 29.894 1.00 54.41 249 ALA A O 1
#

pLDDT: mean 78.89, std 15.32, range [36.97, 95.62]

Organism: NCBI:txid59799

Radius of gyration: 33.26 Å; chains: 1; bounding box: 84×77×91 Å

Sequence (249 aa):
MSPEAKLAQLEEENQRALEMARRQLELDEKMRKEEEEKEEMRRQYEAILAQKARKVESAEIEEKFRKEGAVLLNEGNSKFSKGGKGGKGGKGGKGNQPALSPEECAQLADEVAAVTKEKDRLKEVLTLGLEELPTFLETAKKELAEVAAKAKEVTAPAPRALDKGQVTQLQQKLTKQTTERDRVALQLKAIETAVQPLVNPQEGEEPLAEEEKATLQDTLKGLELRKEILEILKQRDEAQIKIDKATYA